Protein AF-A0A815IDU5-F1 (afdb_monomer_lite)

Organism: NCBI:txid392030

Foldseek 3Di:
DDPPPPPPPPDDVDDPCPPDPCPLVDDDPDDDDDDPDPVVVVVVVVQCCVAPVPPHPVPDHDDDDDDDDQPDDDALVVSVCQCPVDPCSVVVCVVVVRDSDDPDKDKDKDKLEFAFQVDDFDFQQEEEEEEEQDDDDSDDDPDPDVQFHVVLVVVLVVVVVVCVVVCVSVVQVVDPSHHMYMYIYTYCCVVVHVRVVVVLVCQCVLQPPPDPPDDPDDGDGGGHHLRNHNYYHYRGRPPDQDPVDDDDDDDPDVVVVVVD

Secondary structure (DSSP, 8-state):
---------S--SS-S-TT---GGGS--SS-------HHHHHHHHHHHHHHHSSS-GGG--------------S-HHHHHHHHHSSHHHHHHHHHTT---S-S---EEEEESS--BTTSPPPTT-EEEEEEE-----SS--TT--IIIIIHHHHHHHHHHHHHHHTTHHHHHHT-TTPPEEEEEEES-TTTTTHHHHHHHHHHHTT-PSPP----TT--PBPPP-GGGEEEEEE---TT--STT---------HHHHTT-

Structure (mmCIF, N/CA/C/O backbone):
data_AF-A0A815IDU5-F1
#
_entry.id   AF-A0A815IDU5-F1
#
loop_
_atom_site.group_PDB
_atom_site.id
_atom_site.type_symbol
_atom_site.label_atom_id
_atom_site.label_alt_id
_atom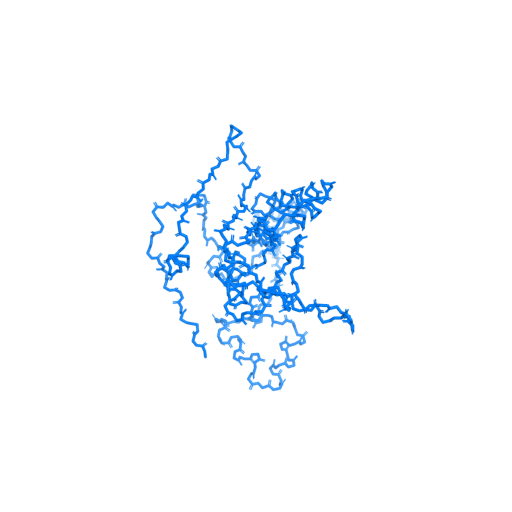_site.label_comp_id
_atom_site.label_asym_id
_atom_site.label_entity_id
_atom_site.label_seq_id
_atom_site.pdbx_PDB_ins_code
_atom_site.Cartn_x
_atom_site.Cartn_y
_atom_site.Cartn_z
_atom_site.occupancy
_atom_site.B_iso_or_equiv
_atom_site.auth_seq_id
_atom_site.auth_comp_id
_atom_site.auth_asym_id
_atom_site.auth_atom_id
_atom_site.pdbx_PDB_model_num
ATOM 1 N N . GLU A 1 1 ? 18.256 -11.543 12.572 1.00 33.28 1 GLU A N 1
ATOM 2 C CA . GLU A 1 1 ? 16.785 -11.624 12.583 1.00 33.28 1 GLU A CA 1
ATOM 3 C C . GLU A 1 1 ? 16.338 -12.049 11.210 1.00 33.28 1 GLU A C 1
ATOM 5 O O . GLU A 1 1 ? 16.371 -11.275 10.253 1.00 33.28 1 GLU A O 1
ATOM 10 N N . ASP A 1 2 ? 16.117 -13.349 11.116 1.00 26.09 2 ASP A N 1
ATOM 11 C CA . ASP A 1 2 ? 15.864 -14.060 9.884 1.00 26.09 2 ASP A CA 1
ATOM 12 C C . ASP A 1 2 ? 14.515 -13.629 9.322 1.00 26.09 2 ASP A C 1
ATOM 14 O O . ASP A 1 2 ? 13.458 -13.921 9.877 1.00 26.09 2 ASP A O 1
ATOM 18 N N . PHE A 1 3 ? 14.553 -12.938 8.182 1.00 30.12 3 PHE A N 1
ATOM 19 C CA . PHE A 1 3 ? 13.439 -12.989 7.251 1.00 30.12 3 PHE A CA 1
ATOM 20 C C . PHE A 1 3 ? 13.362 -14.441 6.788 1.00 30.12 3 PHE A C 1
ATOM 22 O O . PHE A 1 3 ? 14.027 -14.831 5.826 1.00 30.12 3 PHE A O 1
ATOM 29 N N . ILE A 1 4 ? 12.580 -15.241 7.514 1.00 33.03 4 ILE A N 1
ATOM 30 C CA . ILE A 1 4 ? 12.000 -16.465 6.984 1.00 33.03 4 ILE A CA 1
ATOM 31 C C . ILE A 1 4 ? 11.350 -16.019 5.683 1.00 33.03 4 ILE A C 1
ATOM 33 O O . ILE A 1 4 ? 10.407 -15.223 5.687 1.00 33.03 4 ILE A O 1
ATOM 37 N N . GLY A 1 5 ? 11.955 -16.428 4.566 1.00 30.55 5 GLY A N 1
ATOM 38 C CA . GLY A 1 5 ? 11.359 -16.255 3.260 1.00 30.55 5 GLY A CA 1
ATOM 39 C C . GLY A 1 5 ? 9.946 -16.776 3.389 1.00 30.55 5 GLY A C 1
ATOM 40 O O . GLY A 1 5 ? 9.769 -17.949 3.712 1.00 30.55 5 GLY A O 1
ATOM 41 N N . ALA A 1 6 ? 8.964 -15.886 3.229 1.00 32.62 6 ALA A N 1
ATOM 42 C CA . ALA A 1 6 ? 7.595 -16.308 3.041 1.00 32.62 6 ALA A CA 1
ATOM 43 C C . ALA A 1 6 ? 7.668 -17.344 1.928 1.00 32.62 6 ALA A C 1
ATOM 45 O O . ALA A 1 6 ? 8.031 -17.025 0.790 1.00 32.62 6 ALA A O 1
ATOM 46 N N . SER A 1 7 ? 7.462 -18.600 2.314 1.00 30.94 7 SER A N 1
ATOM 47 C CA . SER A 1 7 ? 7.267 -19.681 1.383 1.00 30.94 7 SER A CA 1
ATOM 48 C C . SER A 1 7 ? 6.254 -19.158 0.380 1.00 30.94 7 SER A C 1
ATOM 50 O O . SER A 1 7 ? 5.231 -18.580 0.752 1.00 30.94 7 SER A O 1
ATOM 52 N N . ILE A 1 8 ? 6.602 -19.255 -0.900 1.00 40.06 8 ILE A N 1
ATOM 53 C CA . ILE A 1 8 ? 5.662 -19.031 -1.988 1.00 40.06 8 ILE A CA 1
ATOM 54 C C . ILE A 1 8 ? 4.539 -20.023 -1.703 1.00 40.06 8 ILE A C 1
ATOM 56 O O . ILE A 1 8 ? 4.703 -21.220 -1.937 1.00 40.06 8 ILE A O 1
ATOM 60 N N . SER A 1 9 ? 3.463 -19.560 -1.064 1.00 39.16 9 SER A N 1
ATOM 61 C CA . SER A 1 9 ? 2.345 -20.421 -0.738 1.00 39.16 9 SER A CA 1
ATOM 62 C C . SER A 1 9 ? 1.755 -20.852 -2.069 1.00 39.16 9 SER A C 1
ATOM 64 O O . SER A 1 9 ? 1.203 -20.038 -2.812 1.00 39.16 9 SER A O 1
ATOM 66 N N . SER A 1 10 ? 1.976 -22.125 -2.370 1.00 41.59 10 SER A N 1
ATOM 67 C CA . SER A 1 10 ? 1.157 -22.997 -3.200 1.00 41.59 10 SER A CA 1
ATOM 68 C C . SER A 1 10 ? -0.167 -22.365 -3.648 1.00 41.59 10 SER A C 1
ATOM 70 O O . SER A 1 10 ? -1.038 -22.118 -2.819 1.00 41.59 10 SER A O 1
ATOM 72 N N . ASN A 1 11 ? -0.283 -22.135 -4.960 1.00 50.81 11 ASN A N 1
ATOM 73 C CA . ASN A 1 11 ? -1.505 -21.939 -5.745 1.00 50.81 11 ASN A CA 1
ATOM 74 C C . ASN A 1 11 ? -2.669 -21.209 -5.052 1.00 50.81 11 ASN A C 1
ATOM 76 O O . ASN A 1 11 ? -3.504 -21.820 -4.386 1.00 50.81 11 ASN A O 1
ATOM 80 N N . CYS A 1 12 ? -2.842 -19.920 -5.361 1.00 57.84 12 CYS A N 1
ATOM 81 C CA . CYS A 1 12 ? -4.183 -19.342 -5.312 1.00 57.84 12 CYS A CA 1
ATOM 82 C C . CYS A 1 12 ? -5.077 -20.119 -6.289 1.00 57.84 12 CYS A C 1
ATOM 84 O O . CYS A 1 12 ? -4.758 -20.199 -7.475 1.00 57.84 12 CYS A O 1
ATOM 86 N N . SER A 1 13 ? -6.208 -20.643 -5.813 1.00 65.62 13 SER A N 1
ATOM 87 C CA . SER A 1 13 ? -7.204 -21.317 -6.661 1.00 65.62 13 SER A CA 1
ATOM 88 C C . SER A 1 13 ? -7.743 -20.413 -7.776 1.00 65.62 13 SER A C 1
ATOM 90 O O . SER A 1 13 ? -8.218 -20.903 -8.795 1.00 65.62 13 SER A O 1
ATOM 92 N N . ILE A 1 14 ? -7.642 -19.089 -7.600 1.00 74.62 14 ILE A N 1
ATOM 93 C CA . ILE A 1 14 ? -8.096 -18.078 -8.554 1.00 74.62 14 ILE A CA 1
ATOM 94 C C . ILE A 1 14 ? -6.984 -17.053 -8.793 1.00 74.62 14 ILE A C 1
ATOM 96 O O . ILE A 1 14 ? -6.506 -16.388 -7.867 1.00 74.62 14 ILE A O 1
ATOM 100 N N . ARG A 1 15 ? -6.615 -16.861 -10.064 1.00 77.00 15 ARG A N 1
ATOM 101 C CA . ARG A 1 15 ? -5.718 -15.779 -10.484 1.00 77.00 15 ARG A CA 1
ATOM 102 C C . ARG A 1 15 ? -6.483 -14.454 -10.493 1.00 77.00 15 ARG A C 1
ATOM 104 O O . ARG A 1 15 ? -7.211 -14.165 -11.434 1.00 77.00 15 ARG A O 1
ATOM 111 N N . LYS A 1 16 ? -6.286 -13.625 -9.461 1.00 79.00 16 LYS A N 1
ATOM 112 C CA . LYS A 1 16 ? -6.969 -12.319 -9.328 1.00 79.00 16 LYS A CA 1
ATOM 113 C C . LYS A 1 16 ? -6.581 -11.295 -10.407 1.00 79.00 16 LYS A C 1
ATOM 115 O O . LYS A 1 16 ? -7.388 -10.440 -10.743 1.00 79.00 16 LYS A O 1
ATOM 120 N N . ASN A 1 17 ? -5.364 -11.374 -10.954 1.00 81.94 17 ASN A N 1
ATOM 121 C CA . ASN A 1 17 ? -4.912 -10.538 -12.073 1.00 81.94 17 ASN A CA 1
ATOM 122 C C . ASN A 1 17 ? -4.755 -11.391 -13.340 1.00 81.94 17 ASN A C 1
ATOM 124 O O . ASN A 1 17 ? -3.664 -11.881 -13.636 1.00 81.94 17 ASN A O 1
ATOM 128 N N . THR A 1 18 ? -5.855 -11.604 -14.062 1.00 84.19 18 THR A N 1
ATOM 129 C CA . THR A 1 18 ? -5.910 -12.482 -15.243 1.00 84.19 18 THR A CA 1
ATOM 130 C C . THR A 1 18 ? -5.062 -11.978 -16.412 1.00 84.19 18 THR A C 1
ATOM 132 O O . THR A 1 18 ? -4.471 -12.791 -17.117 1.00 84.19 18 THR A O 1
ATOM 135 N N . TYR A 1 19 ? -4.934 -10.659 -16.570 1.00 85.69 19 TYR A N 1
ATOM 136 C CA . TYR A 1 19 ? -4.158 -10.013 -17.639 1.00 85.69 19 TYR A CA 1
ATOM 137 C C . TYR A 1 19 ? -2.712 -9.672 -17.237 1.00 85.69 19 TYR A C 1
ATOM 139 O O . TYR A 1 19 ? -1.995 -9.002 -17.980 1.00 85.69 19 TYR A O 1
ATOM 147 N N . GLY A 1 20 ? -2.266 -10.099 -16.052 1.00 82.81 20 GLY A N 1
ATOM 148 C CA . GLY A 1 20 ? -0.906 -9.853 -15.580 1.00 82.81 20 GLY A CA 1
ATOM 149 C C . GLY A 1 20 ? 0.144 -10.579 -16.426 1.00 82.81 20 GLY A C 1
ATOM 150 O O . GLY A 1 20 ? 0.007 -11.769 -16.704 1.00 82.81 20 GLY A O 1
ATOM 151 N N . ILE A 1 21 ? 1.217 -9.873 -16.795 1.00 85.19 21 ILE A N 1
ATOM 152 C CA . ILE A 1 21 ? 2.348 -10.423 -17.569 1.00 85.19 21 ILE A CA 1
ATOM 153 C C . ILE A 1 21 ? 3.634 -10.590 -16.742 1.00 85.19 21 ILE A C 1
ATOM 155 O O . ILE A 1 21 ? 4.681 -10.891 -17.299 1.00 85.19 21 ILE A O 1
ATOM 159 N N . ASP A 1 22 ? 3.583 -10.319 -15.433 1.00 82.56 22 ASP A N 1
ATOM 160 C CA . ASP A 1 22 ? 4.680 -10.483 -14.459 1.00 82.56 22 ASP A CA 1
ATOM 161 C C . ASP A 1 22 ? 6.032 -9.833 -14.830 1.00 82.56 22 ASP A C 1
ATOM 163 O O . ASP A 1 22 ? 7.060 -10.068 -14.195 1.00 82.56 22 ASP A O 1
ATOM 167 N N . PHE A 1 23 ? 6.019 -8.903 -15.789 1.00 85.56 23 PHE A N 1
ATOM 168 C CA . PHE A 1 23 ? 7.203 -8.212 -16.304 1.00 85.56 23 PHE A CA 1
ATOM 169 C C . PHE A 1 23 ? 8.028 -7.523 -15.206 1.00 85.56 23 PHE A C 1
ATOM 171 O O . PHE A 1 23 ? 9.253 -7.522 -15.251 1.00 85.56 23 PHE A O 1
ATOM 178 N N . ARG A 1 24 ? 7.373 -7.001 -14.159 1.00 80.06 24 ARG A N 1
ATOM 179 C CA . ARG A 1 24 ? 8.040 -6.368 -13.006 1.00 80.06 24 ARG A CA 1
ATOM 180 C C . ARG A 1 24 ? 8.980 -7.319 -12.254 1.00 80.06 24 ARG A C 1
ATOM 182 O O . ARG A 1 24 ? 9.972 -6.861 -11.698 1.00 80.06 24 ARG A O 1
ATOM 189 N N . GLY A 1 25 ? 8.644 -8.606 -12.179 1.00 80.88 25 GLY A N 1
ATOM 190 C CA . GLY A 1 25 ? 9.460 -9.602 -11.479 1.00 80.88 25 GLY A CA 1
ATOM 191 C C . GLY A 1 25 ? 10.683 -10.049 -12.278 1.00 80.88 25 GLY A C 1
ATOM 192 O O . GLY A 1 25 ? 11.526 -10.772 -11.754 1.00 80.88 25 GLY A O 1
ATOM 193 N N . THR A 1 26 ? 10.785 -9.628 -13.540 1.00 86.62 26 THR A N 1
ATOM 194 C CA . THR A 1 26 ? 11.838 -10.069 -14.449 1.00 86.62 26 THR A CA 1
ATOM 195 C C . THR A 1 26 ? 13.093 -9.226 -14.256 1.00 86.62 26 THR A C 1
ATOM 197 O O . THR A 1 26 ? 13.043 -7.996 -14.248 1.00 86.62 26 THR A O 1
ATOM 200 N N . PHE A 1 27 ? 14.239 -9.890 -14.115 1.00 85.62 27 PHE A N 1
ATOM 201 C CA . PHE A 1 27 ? 15.531 -9.216 -14.116 1.00 85.62 27 PHE A CA 1
ATOM 202 C C . PHE A 1 27 ? 15.905 -8.806 -15.543 1.00 85.62 27 PHE A C 1
ATOM 204 O O . PHE A 1 27 ? 15.876 -9.630 -16.455 1.00 85.62 27 PHE A O 1
ATOM 211 N N . ILE A 1 28 ? 16.273 -7.539 -15.723 1.00 87.81 28 ILE A N 1
ATOM 212 C CA . ILE A 1 28 ? 16.671 -6.977 -17.014 1.00 87.81 28 ILE A CA 1
ATOM 213 C C . ILE A 1 28 ? 18.039 -6.324 -16.826 1.00 87.81 28 ILE A C 1
ATOM 215 O O . ILE A 1 28 ? 18.203 -5.435 -15.991 1.00 87.81 28 ILE A O 1
ATOM 219 N N . ASP A 1 29 ? 19.023 -6.779 -17.598 1.00 89.12 29 ASP A N 1
ATOM 220 C CA . ASP A 1 29 ? 20.428 -6.358 -17.519 1.00 89.12 29 ASP A CA 1
ATOM 221 C C . ASP A 1 29 ? 20.723 -5.048 -18.273 1.00 89.12 29 ASP A C 1
ATOM 223 O O . ASP A 1 29 ? 21.861 -4.579 -18.313 1.00 89.12 29 ASP A O 1
ATOM 227 N N . LYS A 1 30 ? 19.690 -4.438 -18.860 1.00 89.44 30 LYS A N 1
ATOM 228 C CA . LYS A 1 30 ? 19.747 -3.204 -19.647 1.00 89.44 30 LYS A CA 1
ATOM 229 C C . LYS A 1 30 ? 18.700 -2.210 -19.149 1.00 89.44 30 LYS A C 1
ATOM 231 O O . LYS A 1 30 ? 17.613 -2.618 -18.736 1.00 89.44 30 LYS A O 1
ATOM 236 N N . PRO A 1 31 ? 18.984 -0.898 -19.199 1.00 89.44 31 PRO A N 1
ATOM 237 C CA . PRO A 1 31 ? 18.029 0.091 -18.739 1.00 89.44 31 PRO A CA 1
ATOM 238 C C . PRO A 1 31 ? 16.874 0.229 -19.740 1.00 89.44 31 PRO A C 1
ATOM 240 O O . PRO A 1 31 ? 17.087 0.278 -20.952 1.00 89.44 31 PRO A O 1
ATOM 243 N N . ILE A 1 32 ? 15.650 0.322 -19.222 1.00 89.12 32 ILE A N 1
ATOM 244 C CA . ILE A 1 32 ? 14.438 0.548 -20.014 1.00 89.12 32 ILE A CA 1
ATOM 245 C C . ILE A 1 32 ? 13.852 1.899 -19.623 1.00 89.12 32 ILE A C 1
ATOM 247 O O . ILE A 1 32 ? 13.665 2.182 -18.440 1.00 89.12 32 ILE A O 1
ATOM 251 N N . PHE A 1 33 ? 13.545 2.719 -20.624 1.00 88.12 33 PHE A N 1
ATOM 252 C CA . PHE A 1 33 ? 12.959 4.041 -20.443 1.00 88.12 33 PHE A CA 1
ATOM 253 C C . PHE A 1 33 ? 11.581 4.095 -21.092 1.00 88.12 33 PHE A C 1
ATOM 255 O O . PHE A 1 33 ? 11.382 3.580 -22.192 1.00 88.12 33 PHE A O 1
ATOM 262 N N . LEU A 1 34 ? 10.643 4.750 -20.412 1.00 87.44 34 LEU A N 1
ATOM 263 C CA . LEU A 1 34 ? 9.337 5.082 -20.963 1.00 87.44 34 LEU A CA 1
ATOM 264 C C . LEU A 1 34 ? 9.385 6.502 -21.524 1.00 87.44 34 LEU A C 1
ATOM 266 O O . LEU A 1 34 ? 9.623 7.455 -20.784 1.00 87.44 34 LEU A O 1
ATOM 270 N N . LEU A 1 35 ? 9.129 6.641 -22.822 1.00 87.81 35 LEU A N 1
ATOM 271 C CA . LEU A 1 35 ? 8.936 7.940 -23.458 1.00 87.81 35 LEU A CA 1
ATOM 272 C C . LEU A 1 35 ? 7.451 8.302 -23.381 1.00 87.81 35 LEU A C 1
ATOM 274 O O . LEU A 1 35 ? 6.617 7.624 -23.972 1.00 87.81 35 LEU A O 1
ATOM 278 N N . THR A 1 36 ? 7.121 9.351 -22.631 1.00 86.69 36 THR A N 1
ATOM 279 C CA . THR A 1 36 ? 5.730 9.795 -22.425 1.00 86.69 36 THR A CA 1
ATOM 280 C C . THR A 1 36 ? 5.308 10.912 -23.376 1.00 86.69 36 THR A C 1
ATOM 282 O O . THR A 1 36 ? 4.120 11.105 -23.612 1.00 86.69 36 THR A O 1
ATOM 285 N N . ASN A 1 37 ? 6.267 11.655 -23.932 1.00 90.62 37 ASN A N 1
ATOM 286 C CA . ASN A 1 37 ? 5.997 12.746 -24.859 1.00 90.62 37 ASN A CA 1
ATOM 287 C C . ASN A 1 37 ? 5.872 12.208 -26.292 1.00 90.62 37 ASN A C 1
ATOM 289 O O . ASN A 1 37 ? 6.864 11.792 -26.893 1.00 90.62 37 ASN A O 1
ATOM 293 N N . GLN A 1 38 ? 4.658 12.260 -26.841 1.00 92.06 38 GLN A N 1
ATOM 294 C CA . GLN A 1 38 ? 4.360 11.737 -28.172 1.00 92.06 38 GLN A CA 1
ATOM 295 C C . GLN A 1 38 ? 5.146 12.452 -29.281 1.00 92.06 38 GLN A C 1
ATOM 297 O O . GLN A 1 38 ? 5.687 11.794 -30.165 1.00 92.06 38 GLN A O 1
ATOM 302 N N . THR A 1 39 ? 5.304 13.774 -29.190 1.00 95.19 39 THR A N 1
ATOM 303 C CA . THR A 1 39 ? 6.091 14.560 -30.151 1.00 95.19 39 THR A CA 1
ATOM 304 C C . THR A 1 39 ? 7.541 14.083 -30.203 1.00 95.19 39 THR A C 1
ATOM 306 O O . THR A 1 39 ? 8.089 13.875 -31.284 1.00 95.19 39 THR A O 1
ATOM 309 N N . MET A 1 40 ? 8.146 13.829 -29.037 1.00 90.81 40 MET A N 1
ATOM 310 C CA . MET A 1 40 ? 9.509 13.295 -28.943 1.00 90.81 40 MET A CA 1
ATOM 311 C C . MET A 1 40 ? 9.608 11.893 -29.564 1.00 90.81 40 MET A C 1
ATOM 313 O O . MET A 1 40 ? 10.564 11.594 -30.278 1.00 90.81 40 MET A O 1
ATOM 317 N N . VAL A 1 41 ? 8.615 11.031 -29.324 1.00 92.69 41 VAL A N 1
ATOM 318 C CA . VAL A 1 41 ? 8.553 9.686 -29.922 1.00 92.69 41 VAL A CA 1
ATOM 319 C C . VAL A 1 41 ? 8.485 9.763 -31.448 1.00 92.69 41 VAL A C 1
ATOM 321 O O . VAL A 1 41 ? 9.189 9.017 -32.135 1.00 92.69 41 VAL A O 1
ATOM 324 N N . ASP A 1 42 ? 7.666 10.660 -31.991 1.00 94.81 42 ASP A N 1
ATOM 325 C CA . ASP A 1 42 ? 7.505 10.815 -33.436 1.00 94.81 42 ASP A CA 1
ATOM 326 C C . ASP A 1 42 ? 8.762 11.391 -34.098 1.00 94.81 42 ASP A C 1
ATOM 328 O O . ASP A 1 42 ? 9.156 10.933 -35.176 1.00 94.81 42 ASP A O 1
ATOM 332 N N . GLU A 1 43 ? 9.454 12.310 -33.425 1.00 91.06 43 GLU A N 1
ATOM 333 C CA . GLU A 1 43 ? 10.748 12.824 -33.868 1.00 91.06 43 GLU A CA 1
ATOM 334 C C . GLU A 1 43 ? 11.822 11.727 -33.880 1.00 91.06 43 GLU A C 1
ATOM 336 O O . GLU A 1 43 ? 12.471 11.517 -34.910 1.00 91.06 43 GLU A O 1
ATOM 341 N N . PHE A 1 44 ? 11.948 10.944 -32.801 1.00 89.00 44 PHE A N 1
ATOM 342 C CA . PHE A 1 44 ? 12.850 9.787 -32.764 1.00 89.00 44 PHE A CA 1
ATOM 343 C C . PHE A 1 44 ? 12.533 8.782 -33.869 1.00 89.00 44 PHE A C 1
ATOM 345 O O . PHE A 1 44 ? 13.446 8.264 -34.517 1.00 89.00 44 PHE A O 1
ATOM 352 N N . ARG A 1 45 ? 11.249 8.517 -34.130 1.00 89.62 45 ARG A N 1
ATOM 353 C CA . ARG A 1 45 ? 10.821 7.607 -35.198 1.00 89.62 45 ARG A CA 1
ATOM 354 C C . ARG A 1 45 ? 11.198 8.149 -36.577 1.00 89.62 45 ARG A C 1
ATOM 356 O O . ARG A 1 45 ? 11.677 7.384 -37.415 1.00 89.62 45 ARG A O 1
ATOM 363 N N . LYS A 1 46 ? 11.010 9.450 -36.820 1.00 89.62 46 LYS A N 1
ATOM 364 C CA . LYS A 1 46 ? 11.399 10.115 -38.073 1.00 89.62 46 LYS A CA 1
ATOM 365 C C . LYS A 1 46 ? 12.910 10.032 -38.285 1.00 89.62 46 LYS A C 1
ATOM 367 O O . LYS A 1 46 ? 13.351 9.588 -39.342 1.00 89.62 46 LYS A O 1
ATOM 372 N N . LEU A 1 47 ? 13.688 10.392 -37.269 1.00 86.31 47 LEU A N 1
ATOM 373 C CA . LEU A 1 47 ? 15.148 10.334 -37.277 1.00 86.31 47 LEU A CA 1
ATOM 374 C C . LEU A 1 47 ? 15.665 8.905 -37.495 1.00 86.31 47 LEU A C 1
ATOM 376 O O . LEU A 1 47 ? 16.475 8.667 -38.389 1.00 86.31 47 LEU A O 1
ATOM 380 N N . SER A 1 48 ? 15.135 7.930 -36.758 1.00 86.56 48 SER A N 1
ATOM 381 C CA . SER A 1 48 ? 15.479 6.515 -36.923 1.00 86.56 48 SER A CA 1
ATOM 382 C C . SER A 1 48 ? 15.213 6.024 -38.352 1.00 86.56 48 SER A C 1
ATOM 384 O O . SER A 1 48 ? 16.074 5.393 -38.963 1.00 86.56 48 SER A O 1
ATOM 386 N N . ARG A 1 49 ? 14.066 6.383 -38.945 1.00 84.81 49 ARG A N 1
ATOM 387 C CA . ARG A 1 49 ? 13.746 6.015 -40.335 1.00 84.81 49 ARG A CA 1
ATOM 388 C C . ARG A 1 49 ? 14.696 6.647 -41.355 1.00 84.81 49 ARG A C 1
ATOM 390 O O . ARG A 1 49 ? 15.046 5.987 -42.331 1.00 84.81 49 ARG A O 1
ATOM 397 N N . LEU A 1 50 ? 15.098 7.901 -41.145 1.00 83.44 50 LEU A N 1
ATOM 398 C CA . LEU A 1 50 ? 15.981 8.627 -42.062 1.00 83.44 50 LEU A CA 1
ATOM 399 C C . LEU A 1 50 ? 17.402 8.057 -42.084 1.00 83.44 50 LEU A C 1
ATOM 401 O O . LEU A 1 50 ? 17.976 7.921 -43.161 1.00 83.44 50 LEU A O 1
ATOM 405 N N . TYR A 1 51 ? 17.953 7.721 -40.916 1.00 80.00 51 TYR A N 1
ATOM 406 C CA . TYR A 1 51 ? 19.368 7.361 -40.788 1.00 80.00 51 TYR A CA 1
ATOM 407 C C . TYR A 1 51 ? 19.627 5.852 -40.665 1.00 80.00 51 TYR A C 1
ATOM 409 O O . TYR A 1 51 ? 20.693 5.402 -41.074 1.00 80.00 51 TYR A O 1
ATOM 417 N N . ASN A 1 52 ? 18.668 5.058 -40.165 1.00 78.31 52 ASN A N 1
ATOM 418 C CA . ASN A 1 52 ? 18.896 3.637 -39.863 1.00 78.31 52 ASN A CA 1
ATOM 419 C C . ASN A 1 52 ? 18.149 2.656 -40.800 1.00 78.31 52 ASN A C 1
ATOM 421 O O . ASN A 1 52 ? 18.489 1.477 -40.804 1.00 78.31 52 ASN A O 1
ATOM 425 N N . HIS A 1 53 ? 17.150 3.092 -41.590 1.00 71.00 53 HIS A N 1
ATOM 426 C CA . HIS A 1 53 ? 16.316 2.190 -42.421 1.00 71.00 53 HIS A CA 1
ATOM 427 C C . HIS A 1 53 ? 16.655 2.162 -43.920 1.00 71.00 53 HIS A C 1
ATOM 429 O O . HIS A 1 53 ? 16.410 1.152 -44.578 1.00 71.00 53 HIS A O 1
ATOM 435 N N . LYS A 1 54 ? 17.188 3.250 -44.486 1.00 58.09 54 LYS A N 1
ATOM 436 C CA . LYS A 1 54 ? 17.721 3.262 -45.859 1.00 58.09 54 LYS A CA 1
ATOM 437 C C . LYS A 1 54 ? 19.231 3.111 -45.758 1.00 58.09 54 LYS A C 1
ATOM 439 O O . LYS A 1 54 ? 19.806 3.834 -44.952 1.00 58.09 54 LYS A O 1
ATOM 444 N N . GLN A 1 55 ? 19.812 2.165 -46.517 1.00 55.38 55 GLN A N 1
ATOM 445 C CA . GLN A 1 55 ? 21.254 1.854 -46.590 1.00 55.38 55 GLN A CA 1
ATOM 446 C C . GLN A 1 55 ? 22.084 3.028 -46.085 1.00 55.38 55 GLN A C 1
ATOM 448 O O . GLN A 1 55 ? 22.125 4.065 -46.748 1.00 55.38 55 GLN A O 1
ATOM 453 N N . ALA A 1 56 ? 22.605 2.857 -44.864 1.00 53.97 56 ALA A N 1
ATOM 454 C CA . ALA A 1 56 ? 23.209 3.885 -44.032 1.00 53.97 56 ALA A CA 1
ATOM 455 C C . ALA A 1 56 ? 23.856 4.957 -44.898 1.00 53.97 56 ALA A C 1
ATOM 457 O O . ALA A 1 56 ? 24.827 4.665 -45.597 1.00 53.97 56 ALA A O 1
ATOM 458 N N . PHE A 1 57 ? 23.290 6.167 -44.887 1.00 54.22 57 PHE A N 1
ATOM 459 C CA . PHE A 1 57 ? 23.839 7.323 -45.586 1.00 54.22 57 PHE A CA 1
ATOM 460 C C . PHE A 1 57 ? 25.308 7.474 -45.153 1.00 54.22 57 PHE A C 1
ATOM 462 O O . PHE A 1 57 ? 25.604 8.058 -44.113 1.00 54.22 57 PHE A O 1
ATOM 469 N N . LYS A 1 58 ? 26.232 6.868 -45.908 1.00 60.06 58 LYS A N 1
ATOM 470 C CA . LYS A 1 58 ? 27.685 6.918 -45.712 1.00 60.06 58 LYS A CA 1
ATOM 471 C C . LYS A 1 58 ? 28.134 6.745 -44.245 1.00 60.06 58 LYS A C 1
ATOM 473 O O . LYS A 1 58 ? 28.851 7.591 -43.719 1.00 60.06 58 LYS A O 1
ATOM 478 N N . GLY A 1 59 ? 27.686 5.684 -43.566 1.00 66.44 59 GLY A N 1
ATOM 479 C CA . GLY A 1 59 ? 28.161 5.347 -42.212 1.00 66.44 59 GLY A CA 1
ATOM 480 C C . GLY A 1 59 ? 27.676 6.266 -41.080 1.00 66.44 59 GLY A C 1
ATOM 481 O O . GLY A 1 59 ? 28.245 6.238 -39.990 1.00 66.44 59 GLY A O 1
ATOM 482 N N . ARG A 1 60 ? 26.638 7.081 -41.308 1.00 70.62 60 ARG A N 1
ATOM 483 C CA . ARG A 1 60 ? 26.000 7.889 -40.258 1.00 70.62 60 ARG A CA 1
ATOM 484 C C . ARG A 1 60 ? 24.816 7.140 -39.657 1.00 70.62 60 ARG A C 1
ATOM 486 O O . ARG A 1 60 ? 23.870 6.825 -40.370 1.00 70.62 60 ARG A O 1
ATOM 493 N N . TYR A 1 61 ? 24.861 6.934 -38.346 1.00 78.69 61 TYR A N 1
ATOM 494 C CA . TYR A 1 61 ? 23.797 6.303 -37.571 1.00 78.69 61 TYR A CA 1
ATOM 495 C C . TYR A 1 61 ? 23.360 7.220 -36.441 1.00 78.69 61 TYR A C 1
ATOM 497 O O . TYR A 1 61 ? 24.161 7.990 -35.904 1.00 78.69 61 TYR A O 1
ATOM 505 N N . ILE A 1 62 ? 22.095 7.097 -36.055 1.00 81.62 62 ILE A N 1
ATOM 506 C CA . ILE A 1 62 ? 21.602 7.721 -34.832 1.00 81.62 62 ILE A CA 1
ATOM 507 C C . ILE A 1 62 ? 21.657 6.698 -33.710 1.00 81.62 62 ILE A C 1
ATOM 509 O O . ILE A 1 62 ? 21.044 5.633 -33.797 1.00 81.62 62 ILE A O 1
ATOM 513 N N . ASN A 1 63 ? 22.368 7.072 -32.649 1.00 83.88 63 ASN A N 1
ATOM 514 C CA . ASN A 1 63 ? 22.504 6.306 -31.423 1.00 83.88 63 ASN A CA 1
ATOM 515 C C . ASN A 1 63 ? 21.892 7.094 -30.265 1.00 83.88 63 ASN A C 1
ATOM 517 O O . ASN A 1 63 ? 22.073 8.307 -30.166 1.00 83.88 63 ASN A O 1
ATOM 521 N N . ALA A 1 64 ? 21.207 6.391 -29.369 1.00 84.44 64 ALA A N 1
ATOM 522 C CA . ALA A 1 64 ? 20.746 6.947 -28.106 1.00 84.44 64 ALA A CA 1
ATOM 523 C C . ALA A 1 64 ? 21.642 6.420 -26.983 1.00 84.44 64 ALA A C 1
ATOM 525 O O . ALA A 1 64 ? 21.729 5.211 -26.766 1.00 84.44 64 ALA A O 1
ATOM 526 N N . HIS A 1 65 ? 22.309 7.322 -26.265 1.00 87.75 65 HIS A N 1
ATOM 527 C CA . HIS A 1 65 ? 23.043 6.966 -25.058 1.00 87.75 65 HIS A CA 1
ATOM 528 C C . HIS A 1 65 ? 22.136 7.171 -23.848 1.00 87.75 65 HIS A C 1
ATOM 530 O O . HIS A 1 65 ? 21.755 8.295 -23.525 1.00 87.75 65 HIS A O 1
ATOM 536 N N . MET A 1 66 ? 21.780 6.071 -23.190 1.00 87.94 66 MET A N 1
ATOM 537 C CA . MET A 1 66 ? 20.901 6.088 -22.029 1.00 87.94 66 MET A CA 1
ATOM 538 C C . MET A 1 66 ? 21.685 5.686 -20.783 1.00 87.94 66 MET A C 1
ATOM 540 O O . MET A 1 66 ? 22.311 4.627 -20.756 1.00 87.94 66 MET A O 1
ATOM 544 N N . LYS A 1 67 ? 21.633 6.512 -19.736 1.00 88.69 67 LYS A N 1
ATOM 545 C CA . LYS A 1 67 ? 22.348 6.267 -18.481 1.00 88.69 67 LYS A CA 1
ATOM 546 C C . LYS A 1 67 ? 21.355 6.140 -17.331 1.00 88.69 67 LYS A C 1
ATOM 548 O O . LYS A 1 67 ? 20.691 7.104 -16.975 1.00 88.69 67 LYS A O 1
ATOM 553 N N . SER A 1 68 ? 21.287 4.954 -16.737 1.00 85.69 68 SER A N 1
ATOM 554 C CA . SER A 1 68 ? 20.602 4.708 -15.466 1.00 85.69 68 SER A CA 1
ATOM 555 C C . SER A 1 68 ? 21.461 3.751 -14.655 1.00 85.69 68 SER A C 1
ATOM 557 O O . SER A 1 68 ? 21.681 2.614 -15.066 1.00 85.69 68 SER A O 1
ATOM 559 N N . TYR A 1 69 ? 22.019 4.238 -13.548 1.00 82.88 69 TYR A N 1
ATOM 560 C CA . TYR A 1 69 ? 22.905 3.453 -12.696 1.00 82.88 69 TYR A CA 1
ATOM 561 C C . TYR A 1 69 ? 22.199 3.128 -11.381 1.00 82.88 69 TYR A C 1
ATOM 563 O O . TYR A 1 69 ? 21.897 4.023 -10.591 1.00 82.88 69 TYR A O 1
ATOM 571 N N . ALA A 1 70 ? 21.939 1.842 -11.146 1.00 78.44 70 ALA A N 1
ATOM 572 C CA . ALA A 1 70 ? 21.375 1.358 -9.894 1.00 78.44 70 ALA A CA 1
ATOM 573 C C . ALA A 1 70 ? 22.504 0.983 -8.924 1.00 78.44 70 ALA A C 1
ATOM 575 O O . ALA A 1 70 ? 23.213 0.001 -9.123 1.00 78.44 70 ALA A O 1
ATOM 576 N N . TYR A 1 71 ? 22.663 1.756 -7.847 1.00 77.69 71 TYR A N 1
ATOM 577 C CA . TYR A 1 71 ? 23.688 1.489 -6.830 1.00 77.69 71 TYR A CA 1
ATOM 578 C C . TYR A 1 71 ? 23.393 0.237 -5.979 1.00 77.69 71 TYR A C 1
ATOM 580 O O . TYR A 1 71 ? 24.308 -0.396 -5.448 1.00 77.69 71 TYR A O 1
ATOM 588 N N . GLY A 1 72 ? 22.115 -0.131 -5.834 1.00 77.81 72 GLY A N 1
ATOM 589 C CA . GLY A 1 72 ? 21.703 -1.365 -5.165 1.00 77.81 72 GLY A CA 1
ATOM 590 C C . GLY A 1 72 ? 21.923 -2.581 -6.067 1.00 77.81 72 GLY A C 1
ATOM 591 O O . GLY A 1 72 ? 21.483 -2.583 -7.211 1.00 77.81 72 GLY A O 1
ATOM 592 N N . SER A 1 73 ? 22.589 -3.625 -5.562 1.00 79.06 73 SER A N 1
ATOM 593 C CA . SER A 1 73 ? 22.912 -4.827 -6.348 1.00 79.06 73 SER A CA 1
ATOM 594 C C . SER A 1 73 ? 22.756 -6.132 -5.562 1.00 79.06 73 SER A C 1
ATOM 596 O O . SER A 1 73 ? 22.790 -6.154 -4.329 1.00 79.06 73 SER A O 1
ATOM 598 N N . LYS A 1 74 ? 22.629 -7.235 -6.315 1.00 85.31 74 LYS A N 1
ATOM 599 C CA . LYS A 1 74 ? 22.432 -8.626 -5.867 1.00 85.31 74 LYS A CA 1
ATOM 600 C C . LYS A 1 74 ? 21.099 -8.897 -5.172 1.00 85.31 74 LYS A C 1
ATOM 602 O O . LYS A 1 74 ? 20.239 -9.534 -5.762 1.00 85.31 74 LYS A O 1
ATOM 607 N N . ASN A 1 75 ? 20.943 -8.473 -3.923 1.00 84.31 75 ASN A N 1
ATOM 608 C CA . ASN A 1 75 ? 19.720 -8.673 -3.145 1.00 84.31 75 ASN A CA 1
ATOM 609 C C . ASN A 1 75 ? 19.654 -7.688 -1.966 1.00 84.31 75 ASN A C 1
ATOM 611 O O . ASN A 1 75 ? 20.639 -7.025 -1.627 1.00 84.31 75 ASN A O 1
ATOM 615 N N . ALA A 1 76 ? 18.484 -7.602 -1.327 1.00 81.38 76 ALA A N 1
ATOM 616 C CA . ALA A 1 76 ? 18.246 -6.675 -0.222 1.00 81.38 76 ALA A CA 1
ATOM 617 C C . ALA A 1 76 ? 19.184 -6.915 0.975 1.00 81.38 76 ALA A C 1
ATOM 619 O O . ALA A 1 76 ? 19.638 -5.955 1.595 1.00 81.38 76 ALA A O 1
ATOM 620 N N . GLN A 1 77 ? 19.520 -8.172 1.289 1.00 84.38 77 GLN A N 1
ATOM 621 C CA . GLN A 1 77 ? 20.424 -8.512 2.395 1.00 84.38 77 GLN A CA 1
ATOM 622 C C . GLN A 1 77 ? 21.844 -7.988 2.146 1.00 84.38 77 GLN A C 1
ATOM 624 O O . GLN A 1 77 ? 22.414 -7.309 2.998 1.00 84.38 77 GLN A O 1
ATOM 629 N N . VAL A 1 78 ? 22.400 -8.238 0.958 1.00 85.94 78 VAL A N 1
ATOM 630 C CA . VAL A 1 78 ? 23.734 -7.766 0.562 1.00 85.94 78 VAL A CA 1
ATOM 631 C C . VAL A 1 78 ? 23.767 -6.241 0.474 1.00 85.94 78 VAL A C 1
ATOM 633 O O . VAL A 1 78 ? 24.723 -5.636 0.959 1.00 85.94 78 VAL A O 1
ATOM 636 N N . CYS A 1 79 ? 22.726 -5.617 -0.086 1.00 83.44 79 CYS A N 1
ATOM 637 C CA . CYS A 1 79 ? 22.588 -4.159 -0.143 1.00 83.44 79 CYS A CA 1
ATOM 638 C C . CYS A 1 79 ? 22.597 -3.549 1.270 1.00 83.44 79 CYS A C 1
ATOM 640 O O . CYS A 1 79 ? 23.429 -2.693 1.562 1.00 83.44 79 CYS A O 1
ATOM 642 N N . ASN A 1 80 ? 21.750 -4.057 2.176 1.00 80.56 80 ASN A N 1
ATOM 643 C CA . ASN A 1 80 ? 21.663 -3.586 3.563 1.00 80.56 80 ASN A CA 1
ATOM 644 C C . ASN A 1 80 ? 22.941 -3.842 4.366 1.00 80.56 80 ASN A C 1
ATOM 646 O O . ASN A 1 80 ? 23.323 -3.031 5.207 1.00 80.56 80 ASN A O 1
ATOM 650 N N . ARG A 1 81 ? 23.615 -4.972 4.130 1.00 82.38 81 ARG A N 1
ATOM 651 C CA . ARG A 1 81 ? 24.900 -5.252 4.773 1.00 82.38 81 ARG A CA 1
ATOM 652 C C . ARG A 1 81 ? 25.936 -4.218 4.348 1.00 82.38 81 ARG A C 1
ATOM 654 O O . ARG A 1 81 ? 26.602 -3.650 5.200 1.00 82.38 81 ARG A O 1
ATOM 661 N N . ARG A 1 82 ? 26.036 -3.925 3.046 1.00 79.81 82 ARG A N 1
ATOM 662 C CA . ARG A 1 82 ? 26.979 -2.928 2.509 1.00 79.81 82 ARG A CA 1
ATOM 663 C C . ARG A 1 82 ? 26.684 -1.515 3.000 1.00 79.81 82 ARG A C 1
ATOM 665 O O . ARG A 1 82 ? 27.625 -0.802 3.329 1.00 79.81 82 ARG A O 1
ATOM 672 N N . SER A 1 83 ? 25.409 -1.143 3.120 1.00 77.56 83 SER A N 1
ATOM 673 C CA . SER A 1 83 ? 25.026 0.176 3.634 1.00 77.56 83 SER A CA 1
ATOM 674 C C . SER A 1 83 ? 25.384 0.378 5.111 1.00 77.56 83 SER A C 1
ATOM 676 O O . SER A 1 83 ? 25.466 1.515 5.554 1.00 77.56 83 SER A O 1
ATOM 678 N N . LYS A 1 84 ? 25.572 -0.706 5.877 1.00 74.50 84 LYS A N 1
ATOM 679 C CA . LYS A 1 84 ? 25.898 -0.678 7.314 1.00 74.50 84 LYS A CA 1
ATOM 680 C C . LYS A 1 84 ? 27.323 -1.129 7.641 1.00 74.50 84 LYS A C 1
ATOM 682 O O . LYS A 1 84 ? 27.700 -1.144 8.804 1.00 74.50 84 LYS A O 1
ATOM 687 N N . SER A 1 85 ? 28.094 -1.560 6.642 1.00 68.62 85 SER A N 1
ATOM 688 C CA . SER A 1 85 ? 29.335 -2.300 6.884 1.00 68.62 85 SER A CA 1
ATOM 689 C C . SER A 1 85 ? 30.474 -1.434 7.412 1.00 68.62 85 SER A C 1
ATOM 691 O O . SER A 1 85 ? 31.355 -2.003 8.034 1.00 68.62 85 SER A O 1
ATOM 693 N N . ASN A 1 86 ? 30.503 -0.126 7.120 1.00 63.03 86 ASN A N 1
ATOM 694 C CA . ASN A 1 86 ? 31.591 0.801 7.467 1.00 63.03 86 ASN A CA 1
ATOM 695 C C . ASN A 1 86 ? 31.095 2.260 7.427 1.00 63.03 86 ASN A C 1
ATOM 697 O O . ASN A 1 86 ? 30.163 2.555 6.677 1.00 63.03 86 ASN A O 1
ATOM 701 N N . TYR A 1 87 ? 31.780 3.182 8.123 1.00 64.81 87 TYR A N 1
ATOM 702 C CA . TYR A 1 87 ? 31.482 4.632 8.120 1.00 64.81 87 TYR A CA 1
ATOM 703 C C . TYR A 1 87 ? 31.391 5.218 6.700 1.00 64.81 87 TYR A C 1
ATOM 705 O O . TYR A 1 87 ? 30.463 5.954 6.373 1.00 64.81 87 TYR A O 1
ATOM 713 N N . PHE A 1 88 ? 32.301 4.810 5.809 1.00 62.78 88 PHE A N 1
ATOM 714 C CA . PHE A 1 88 ? 32.261 5.192 4.394 1.00 62.78 88 PHE A CA 1
ATOM 715 C C . PHE A 1 88 ? 31.040 4.635 3.656 1.00 62.78 88 PHE A C 1
ATOM 717 O O . PHE A 1 88 ? 30.472 5.327 2.819 1.00 62.78 88 PHE A O 1
ATOM 724 N N . GLY A 1 89 ? 30.615 3.407 3.966 1.00 63.59 89 GLY A N 1
ATOM 725 C CA . GLY A 1 89 ? 29.412 2.807 3.387 1.00 63.59 89 GLY A CA 1
ATOM 726 C C . GLY A 1 89 ? 28.150 3.546 3.826 1.00 63.59 89 GLY A C 1
ATOM 727 O O . GLY A 1 89 ? 27.301 3.857 2.998 1.00 63.59 89 GLY A O 1
ATOM 728 N N . GLU A 1 90 ? 28.060 3.916 5.100 1.00 67.38 90 GLU A N 1
ATOM 729 C CA . GLU A 1 90 ? 26.934 4.694 5.616 1.00 67.38 90 GLU A CA 1
ATOM 730 C C . GLU A 1 90 ? 26.896 6.106 5.013 1.00 67.38 90 GLU A C 1
ATOM 732 O O . GLU A 1 90 ? 25.860 6.528 4.492 1.00 67.38 90 GLU A O 1
ATOM 737 N N . ALA A 1 91 ? 28.033 6.811 4.993 1.00 64.94 91 ALA A N 1
ATOM 738 C CA . ALA A 1 91 ? 28.147 8.140 4.394 1.00 64.94 91 ALA A CA 1
ATOM 739 C C . ALA A 1 91 ? 27.818 8.126 2.892 1.00 64.94 91 ALA A C 1
ATOM 741 O O . ALA A 1 91 ? 27.078 8.986 2.416 1.00 64.94 91 ALA A O 1
ATOM 742 N N . TYR A 1 92 ? 28.302 7.123 2.155 1.00 69.69 92 TYR A N 1
ATOM 743 C CA . TYR A 1 92 ? 28.037 6.959 0.726 1.00 69.69 92 TYR A CA 1
ATOM 744 C C . TYR A 1 92 ? 26.556 6.674 0.448 1.00 69.69 92 TYR A C 1
ATOM 746 O O . TYR A 1 92 ? 25.937 7.340 -0.382 1.00 69.69 92 TYR A O 1
ATOM 754 N N . PHE A 1 93 ? 25.948 5.726 1.166 1.00 70.81 93 PHE A N 1
ATOM 755 C CA . PHE A 1 93 ? 24.533 5.392 0.980 1.00 70.81 93 PHE A CA 1
ATOM 756 C C . PHE A 1 93 ? 23.608 6.535 1.407 1.00 70.81 93 PHE A C 1
ATOM 758 O O . PHE A 1 93 ? 22.574 6.744 0.770 1.00 70.81 93 PHE A O 1
ATOM 765 N N . LYS A 1 94 ? 23.999 7.315 2.421 1.00 67.56 94 LYS A N 1
ATOM 766 C CA . LYS A 1 94 ? 23.295 8.534 2.829 1.00 67.56 94 LYS A CA 1
ATOM 767 C C . LYS A 1 94 ? 23.429 9.647 1.788 1.00 67.56 94 LYS A C 1
ATOM 769 O O . LYS A 1 94 ? 22.420 10.250 1.437 1.00 67.56 94 LYS A O 1
ATOM 774 N N . HIS A 1 95 ? 24.630 9.878 1.253 1.00 72.50 95 HIS A N 1
ATOM 775 C CA . HIS A 1 95 ? 24.885 10.895 0.227 1.00 72.50 95 HIS A CA 1
ATOM 776 C C . HIS A 1 95 ? 24.057 10.648 -1.042 1.00 72.50 95 HIS A C 1
ATOM 778 O O . HIS A 1 95 ? 23.388 11.553 -1.530 1.00 72.50 95 HIS A O 1
ATOM 784 N N . TYR A 1 96 ? 24.024 9.404 -1.525 1.00 64.44 96 TYR A N 1
ATOM 785 C CA . TYR A 1 96 ? 23.256 9.024 -2.717 1.00 64.44 96 TYR A CA 1
ATOM 786 C C . TYR A 1 96 ? 21.800 8.626 -2.422 1.00 64.44 96 TYR A C 1
ATOM 788 O O . TYR A 1 96 ? 21.098 8.169 -3.322 1.00 64.44 96 TYR A O 1
ATOM 796 N N . SER A 1 97 ? 21.334 8.772 -1.174 1.00 65.50 97 SER A N 1
ATOM 797 C CA . SER A 1 97 ? 19.983 8.378 -0.740 1.00 65.50 97 SER A CA 1
ATOM 798 C C . SER A 1 97 ? 19.580 6.958 -1.178 1.00 65.50 97 SER A C 1
ATOM 800 O O . SER A 1 97 ? 18.424 6.700 -1.524 1.00 65.50 97 SER A O 1
ATOM 802 N N . ILE A 1 98 ? 20.532 6.018 -1.178 1.00 67.94 98 ILE A N 1
ATOM 803 C CA . ILE A 1 98 ? 20.312 4.647 -1.647 1.00 67.94 98 ILE A CA 1
ATOM 804 C C . ILE A 1 98 ? 19.448 3.913 -0.621 1.00 67.94 98 ILE A C 1
ATOM 806 O O . ILE A 1 98 ? 19.904 3.541 0.462 1.00 67.94 98 ILE A O 1
ATOM 810 N N . LYS A 1 99 ? 18.186 3.659 -0.975 1.00 66.38 99 LYS A N 1
ATOM 811 C CA . LYS A 1 99 ? 17.258 2.894 -0.138 1.00 66.38 99 LYS A CA 1
ATOM 812 C C . LYS A 1 99 ? 17.353 1.406 -0.479 1.00 66.38 99 LYS A C 1
ATOM 814 O O . LYS A 1 99 ? 16.743 0.935 -1.429 1.00 66.38 99 LYS A O 1
ATOM 819 N N . CYS A 1 100 ? 18.107 0.657 0.327 1.00 71.06 100 CYS A N 1
ATOM 820 C CA . CYS A 1 100 ? 18.150 -0.816 0.281 1.00 71.06 100 CYS A CA 1
ATOM 821 C C . CYS A 1 100 ? 16.947 -1.492 0.968 1.00 71.06 100 CYS A C 1
ATOM 823 O O . CYS A 1 100 ? 16.847 -2.721 0.987 1.00 71.06 100 CYS A O 1
ATOM 825 N N . ARG A 1 101 ? 16.065 -0.697 1.584 1.00 64.12 101 ARG A N 1
ATOM 826 C CA . ARG A 1 101 ? 14.832 -1.138 2.242 1.00 64.12 101 ARG A CA 1
ATOM 827 C C . ARG A 1 101 ? 13.616 -0.594 1.503 1.00 64.12 101 ARG A C 1
ATOM 829 O O . ARG A 1 101 ? 13.715 0.421 0.814 1.00 64.12 101 ARG A O 1
ATOM 836 N N . SER A 1 102 ? 12.488 -1.280 1.694 1.00 56.66 102 SER A N 1
ATOM 837 C CA . SER A 1 102 ? 11.171 -0.870 1.203 1.00 56.66 102 SER A CA 1
ATOM 838 C C . SER A 1 102 ? 10.900 0.608 1.539 1.00 56.66 102 SER A C 1
ATOM 840 O O . SER A 1 102 ? 11.349 1.071 2.596 1.00 56.66 102 SER A O 1
ATOM 842 N N . PRO A 1 103 ? 10.232 1.373 0.654 1.00 56.69 103 PRO A N 1
ATOM 843 C CA . PRO A 1 103 ? 9.905 2.774 0.905 1.00 56.69 103 PRO A CA 1
ATOM 844 C C . PRO A 1 103 ? 9.197 2.971 2.253 1.00 56.69 103 PRO A C 1
ATOM 846 O O . PRO A 1 103 ? 8.521 2.077 2.751 1.00 56.69 103 PRO A O 1
ATOM 849 N N . MET A 1 104 ? 9.393 4.161 2.836 1.00 57.22 104 MET A N 1
ATOM 850 C CA . MET A 1 104 ? 8.879 4.564 4.151 1.00 57.22 104 MET A CA 1
ATOM 851 C C . MET A 1 104 ? 7.427 4.126 4.348 1.00 57.22 104 MET A C 1
ATOM 853 O O . MET A 1 104 ? 6.538 4.560 3.614 1.00 57.22 104 MET A O 1
ATOM 857 N N . ILE A 1 105 ? 7.204 3.275 5.346 1.00 65.12 105 ILE A N 1
ATOM 858 C CA . ILE A 1 105 ? 5.870 2.826 5.724 1.00 65.12 105 ILE A CA 1
ATOM 859 C C . ILE A 1 105 ? 5.242 3.932 6.553 1.00 65.12 105 ILE A C 1
ATOM 861 O O . ILE A 1 105 ? 5.693 4.234 7.653 1.00 65.12 105 ILE A O 1
ATOM 865 N N . ASN A 1 106 ? 4.204 4.537 5.993 1.00 76.19 106 ASN A N 1
ATOM 866 C CA . ASN A 1 106 ? 3.359 5.474 6.703 1.00 76.19 106 ASN A CA 1
ATOM 867 C C . ASN A 1 106 ? 1.987 4.821 6.828 1.00 76.19 106 ASN A C 1
ATOM 869 O O . ASN A 1 106 ? 1.379 4.454 5.822 1.00 76.19 106 ASN A O 1
ATOM 873 N N . ILE A 1 107 ? 1.524 4.665 8.063 1.00 87.38 107 ILE A N 1
ATOM 874 C CA . ILE A 1 107 ? 0.141 4.310 8.368 1.00 87.38 107 ILE A CA 1
ATOM 875 C C . ILE A 1 107 ? -0.524 5.608 8.802 1.00 87.38 107 ILE A C 1
ATOM 877 O O . ILE A 1 107 ? -0.177 6.169 9.843 1.00 87.38 107 ILE A O 1
ATOM 881 N N . VAL A 1 108 ? -1.448 6.107 7.988 1.00 91.06 108 VAL A N 1
ATOM 882 C CA . VAL A 1 108 ? -2.277 7.254 8.367 1.00 91.06 108 VAL A CA 1
ATOM 883 C C . VAL A 1 108 ? -3.542 6.698 8.989 1.00 91.06 108 VAL A C 1
ATOM 885 O O . VAL A 1 108 ? -4.179 5.819 8.416 1.00 91.06 108 VAL A O 1
ATOM 888 N N . TRP A 1 109 ? -3.899 7.187 10.169 1.00 91.12 109 TRP A N 1
ATOM 889 C CA . TRP A 1 109 ? -5.027 6.664 10.920 1.00 91.12 109 TRP A CA 1
ATOM 890 C C . TRP A 1 109 ? -5.862 7.786 11.529 1.00 91.12 109 TRP A C 1
ATOM 892 O O . TRP A 1 109 ? -5.370 8.886 11.777 1.00 91.12 109 TRP A O 1
ATOM 902 N N . SER A 1 110 ? -7.135 7.494 11.769 1.00 89.19 110 SER A N 1
ATOM 903 C CA . SER A 1 110 ? -8.062 8.357 12.496 1.00 89.19 110 SER A CA 1
ATOM 904 C C . SER A 1 110 ? -9.004 7.501 13.339 1.00 89.19 110 SER A C 1
ATOM 906 O O . SER A 1 110 ? -9.379 6.406 12.922 1.00 89.19 110 SER A O 1
ATOM 908 N N . ILE A 1 111 ? -9.366 7.986 14.526 1.00 86.81 111 ILE A N 1
ATOM 909 C CA . ILE A 1 111 ? -10.286 7.314 15.450 1.00 86.81 111 ILE A CA 1
ATOM 910 C C . ILE A 1 111 ? -11.352 8.324 15.855 1.00 86.81 111 ILE A C 1
ATOM 912 O O . ILE A 1 111 ? -11.022 9.439 16.257 1.00 86.81 111 ILE A O 1
ATOM 916 N N . PHE A 1 112 ? -12.622 7.937 15.759 1.00 81.56 112 PHE A N 1
ATOM 917 C CA . PHE A 1 112 ? -13.740 8.838 16.064 1.00 81.56 112 PHE A CA 1
ATOM 918 C C . PHE A 1 112 ? -13.987 9.039 17.564 1.00 81.56 112 PHE A C 1
ATOM 920 O O . PHE A 1 112 ? -14.528 10.074 17.951 1.00 81.56 112 PHE A O 1
ATOM 927 N N . ASN A 1 113 ? -13.592 8.077 18.400 1.00 78.94 113 ASN A N 1
ATOM 928 C CA . ASN A 1 113 ? -13.738 8.134 19.851 1.00 78.94 113 ASN A CA 1
ATOM 929 C C . ASN A 1 113 ? -12.387 7.900 20.537 1.00 78.94 113 ASN A C 1
ATOM 931 O O . ASN A 1 113 ? -11.703 6.900 20.308 1.00 78.94 113 ASN A O 1
ATOM 935 N N . THR A 1 114 ? -11.985 8.839 21.387 1.00 76.25 114 THR A N 1
ATOM 936 C CA . THR A 1 114 ? -10.710 8.781 22.098 1.00 76.25 114 THR A CA 1
ATOM 937 C C . THR A 1 114 ? -10.919 8.244 23.508 1.00 76.25 114 THR A C 1
ATOM 939 O O . THR A 1 114 ? -11.286 8.987 24.420 1.00 76.25 114 THR A O 1
ATOM 942 N N . ILE A 1 115 ? -10.644 6.956 23.710 1.00 79.69 115 ILE A N 1
ATOM 943 C CA . ILE A 1 115 ? -10.596 6.361 25.051 1.00 79.69 115 ILE A CA 1
ATOM 944 C C . ILE A 1 115 ? -9.252 6.705 25.701 1.00 79.69 115 ILE A C 1
ATOM 946 O O . ILE A 1 115 ? -8.193 6.472 25.121 1.00 79.69 115 ILE A O 1
ATOM 950 N N . SER A 1 116 ? -9.291 7.267 26.910 1.00 80.94 116 SER A N 1
ATOM 951 C CA . SER A 1 116 ? -8.092 7.542 27.713 1.00 80.94 116 SER A CA 1
ATOM 952 C C . SER A 1 116 ? -7.451 6.245 28.206 1.00 80.94 116 SER A C 1
ATOM 954 O O . SER A 1 116 ? -8.163 5.326 28.591 1.00 80.94 116 SER A O 1
ATOM 956 N N . ILE A 1 117 ? -6.121 6.210 28.317 1.00 81.69 117 ILE A N 1
ATOM 957 C CA . ILE A 1 117 ? -5.351 5.083 28.870 1.00 81.69 117 ILE A CA 1
ATOM 958 C C . ILE A 1 117 ? -5.785 4.667 30.283 1.00 81.69 117 ILE A C 1
ATOM 960 O O . ILE A 1 117 ? -5.503 3.557 30.711 1.00 81.69 117 ILE A O 1
ATOM 964 N N . LYS A 1 118 ? -6.441 5.569 31.025 1.00 81.56 118 LYS A N 1
ATOM 965 C CA . LYS A 1 118 ? -6.947 5.301 32.378 1.00 81.56 118 LYS A CA 1
ATOM 966 C C . LYS A 1 118 ? -8.245 4.488 32.385 1.00 81.56 118 LYS A C 1
ATOM 968 O O . LYS A 1 118 ? -8.633 3.998 33.438 1.00 81.56 118 LYS A O 1
ATOM 973 N N . LYS A 1 119 ? -8.945 4.407 31.251 1.00 83.12 119 LYS A N 1
ATOM 974 C CA . LYS A 1 119 ? -10.196 3.659 31.096 1.00 83.12 119 LYS A CA 1
ATOM 975 C C . LYS A 1 119 ? -9.910 2.336 30.405 1.00 83.12 119 LYS A C 1
ATOM 977 O O . LYS A 1 119 ? -9.070 2.292 29.516 1.00 83.12 119 LYS A O 1
ATOM 982 N N . THR A 1 120 ? -10.638 1.290 30.771 1.00 84.81 120 THR A N 1
ATOM 983 C CA . THR A 1 120 ? -10.605 0.018 30.049 1.00 84.81 120 THR A CA 1
ATOM 984 C C . THR A 1 120 ? -11.403 0.130 28.753 1.00 84.81 120 THR A C 1
ATOM 986 O O . THR A 1 120 ? -12.431 0.810 28.689 1.00 84.81 120 THR A O 1
ATOM 989 N N . ARG A 1 121 ? -10.912 -0.521 27.700 1.00 86.94 121 ARG A N 1
ATOM 990 C CA . ARG A 1 121 ? -11.619 -0.655 26.426 1.00 86.94 121 ARG A CA 1
ATOM 991 C C . ARG A 1 121 ? -12.351 -2.008 26.415 1.00 86.94 121 ARG A C 1
ATOM 993 O O . ARG A 1 121 ? -11.726 -3.010 26.746 1.00 86.94 121 ARG A O 1
ATOM 1000 N N . PRO A 1 122 ? -13.653 -2.068 26.088 1.00 88.50 122 PRO A N 1
ATOM 1001 C CA . PRO A 1 122 ? -14.370 -3.341 26.024 1.00 88.50 122 PRO A CA 1
ATOM 1002 C C . PRO A 1 122 ? -13.868 -4.239 24.883 1.00 88.50 122 PRO A C 1
ATOM 1004 O O . PRO A 1 122 ? -13.408 -3.753 23.848 1.00 88.50 122 PRO A O 1
ATOM 1007 N N . ALA A 1 123 ? -14.008 -5.556 25.040 1.00 89.81 123 ALA A N 1
ATOM 1008 C CA . ALA A 1 123 ? -13.766 -6.502 23.952 1.00 89.81 123 ALA A CA 1
ATOM 1009 C C . ALA A 1 123 ? -14.752 -6.267 22.793 1.00 89.81 123 ALA A C 1
ATOM 1011 O O . ALA A 1 123 ? -15.897 -5.867 23.015 1.00 89.81 123 ALA A O 1
ATOM 1012 N N . ARG A 1 124 ? -14.314 -6.529 21.554 1.00 89.56 124 ARG A N 1
ATOM 1013 C CA . ARG A 1 124 ? -15.113 -6.346 20.324 1.00 89.56 124 ARG A CA 1
ATOM 1014 C C . ARG A 1 124 ? -15.766 -4.957 20.208 1.00 89.56 124 ARG A C 1
ATOM 1016 O O . ARG A 1 124 ? -16.883 -4.809 19.708 1.00 89.56 124 ARG A O 1
ATOM 1023 N N . SER A 1 125 ? -15.061 -3.923 20.663 1.00 89.50 125 SER A N 1
ATOM 1024 C CA . SER A 1 125 ? -15.542 -2.543 20.659 1.00 89.50 125 SER A CA 1
ATOM 1025 C C . SER A 1 125 ? -15.027 -1.711 19.481 1.00 89.50 125 SER A C 1
ATOM 1027 O O . SER A 1 125 ? -15.282 -0.513 19.463 1.00 89.50 125 SER A O 1
ATOM 1029 N N . VAL A 1 126 ? -14.253 -2.273 18.546 1.00 90.56 126 VAL A N 1
ATOM 1030 C CA . VAL A 1 126 ? -13.593 -1.525 17.461 1.00 90.56 126 VAL A CA 1
ATOM 1031 C C . VAL A 1 126 ? -13.926 -2.115 16.097 1.00 90.56 126 VAL A C 1
ATOM 1033 O O . VAL A 1 126 ? -13.674 -3.289 15.832 1.00 90.56 126 VAL A O 1
ATOM 1036 N N . ILE A 1 127 ? -14.410 -1.265 15.198 1.00 91.50 127 ILE A N 1
ATOM 1037 C CA . ILE A 1 127 ? -14.539 -1.535 13.768 1.00 91.50 127 ILE A CA 1
ATOM 1038 C C . ILE A 1 127 ? -13.382 -0.843 13.052 1.00 91.50 127 ILE A C 1
ATOM 1040 O O . ILE A 1 127 ? -13.166 0.361 13.205 1.00 91.50 127 ILE A O 1
ATOM 1044 N N . VAL A 1 128 ? -12.647 -1.599 12.244 1.00 92.94 128 VAL A N 1
ATOM 1045 C CA . VAL A 1 128 ? -11.533 -1.091 11.446 1.00 92.94 128 VAL A CA 1
ATOM 1046 C C . VAL A 1 128 ? -11.949 -1.038 9.984 1.00 92.94 128 VAL A C 1
ATOM 1048 O O . VAL A 1 128 ? -12.226 -2.067 9.375 1.00 92.94 128 VAL A O 1
ATOM 1051 N N . LEU A 1 129 ? -11.945 0.156 9.403 1.00 94.94 129 LEU A N 1
ATOM 1052 C CA . LEU A 1 129 ? -12.072 0.359 7.965 1.00 94.94 129 LEU A CA 1
ATOM 1053 C C . LEU A 1 129 ? -10.709 0.752 7.420 1.00 94.94 129 LEU A C 1
ATOM 1055 O O . LEU A 1 129 ? -10.112 1.725 7.886 1.00 94.94 129 LEU A O 1
ATOM 1059 N N . TYR A 1 130 ? -10.213 0.023 6.428 1.00 94.88 130 TYR A N 1
ATOM 1060 C CA . TYR A 1 130 ? -8.922 0.339 5.842 1.00 94.88 130 TYR A CA 1
ATOM 1061 C C . TYR A 1 130 ? -8.914 0.263 4.325 1.00 94.88 130 TYR A C 1
ATOM 1063 O O . TYR A 1 130 ? -9.687 -0.461 3.705 1.00 94.88 130 TYR A O 1
ATOM 1071 N N . THR A 1 131 ? -7.995 1.021 3.737 1.00 94.69 131 THR A N 1
ATOM 1072 C CA . THR A 1 131 ? -7.649 0.956 2.317 1.00 94.69 131 THR A CA 1
ATOM 1073 C C . THR A 1 131 ? -6.141 1.048 2.158 1.00 94.69 131 THR A C 1
ATOM 1075 O O . THR A 1 131 ? -5.447 1.693 2.953 1.00 94.69 131 THR A O 1
ATOM 1078 N N . LYS A 1 132 ? -5.612 0.448 1.093 1.00 91.56 132 LYS A N 1
ATOM 1079 C CA . LYS A 1 132 ? -4.263 0.780 0.630 1.00 91.56 132 LYS A CA 1
ATOM 1080 C C . LYS A 1 132 ? -4.271 2.158 -0.027 1.00 91.56 132 LYS A C 1
ATOM 1082 O O . LYS A 1 132 ? -5.238 2.503 -0.706 1.00 91.56 132 LYS A O 1
ATOM 1087 N N . PHE A 1 133 ? -3.211 2.936 0.165 1.00 89.25 133 PHE A N 1
ATOM 1088 C CA . PHE A 1 133 ? -2.984 4.178 -0.588 1.00 89.25 133 PHE A CA 1
ATOM 1089 C C . PHE A 1 133 ? -1.703 4.136 -1.429 1.00 89.25 133 PHE A C 1
ATOM 1091 O O . PHE A 1 133 ? -1.375 5.103 -2.116 1.00 89.25 133 PHE A O 1
ATOM 1098 N N . ASP A 1 134 ? -0.999 3.003 -1.431 1.00 86.12 134 ASP A N 1
ATOM 1099 C CA . ASP A 1 134 ? 0.110 2.762 -2.338 1.00 86.12 134 ASP A CA 1
ATOM 1100 C C . ASP A 1 134 ? -0.348 2.125 -3.651 1.00 86.12 134 ASP A C 1
ATOM 1102 O O . ASP A 1 134 ? -1.342 1.395 -3.725 1.00 86.12 134 ASP A O 1
ATOM 1106 N N . PHE A 1 135 ? 0.408 2.402 -4.705 1.00 85.50 135 PHE A N 1
ATOM 1107 C CA . PHE A 1 135 ? 0.313 1.745 -6.000 1.00 85.50 135 PHE A CA 1
ATOM 1108 C C . PHE A 1 135 ? 1.725 1.486 -6.520 1.00 85.50 135 PHE A C 1
ATOM 1110 O O . PHE A 1 135 ? 2.711 2.027 -6.014 1.00 85.50 135 PHE A O 1
ATOM 1117 N N . TYR A 1 136 ? 1.830 0.660 -7.551 1.00 80.19 136 TYR A N 1
ATOM 1118 C CA . TYR A 1 136 ? 3.082 0.459 -8.262 1.00 80.19 136 TYR A CA 1
ATOM 1119 C C . TYR A 1 136 ? 2.834 0.398 -9.762 1.00 80.19 136 TYR A C 1
ATOM 1121 O O . TYR A 1 136 ? 1.731 0.120 -10.227 1.00 80.19 136 TYR A O 1
ATOM 1129 N N . SER A 1 137 ? 3.893 0.656 -10.513 1.00 80.62 137 SER A N 1
ATOM 1130 C CA . SER A 1 137 ? 3.944 0.527 -11.962 1.00 80.62 137 SER A CA 1
ATOM 1131 C C . SER A 1 137 ? 5.376 0.164 -12.360 1.00 80.62 137 SER A C 1
ATOM 1133 O O . SER A 1 137 ? 6.308 0.380 -11.583 1.00 80.62 137 SER A O 1
ATOM 1135 N N . VAL A 1 138 ? 5.543 -0.433 -13.543 1.00 81.88 138 VAL A N 1
ATOM 1136 C CA . VAL A 1 138 ? 6.853 -0.830 -14.095 1.00 81.88 138 VAL A CA 1
ATOM 1137 C C . VAL A 1 138 ? 7.755 0.391 -14.267 1.00 81.88 138 VAL A C 1
ATOM 1139 O O . VAL A 1 138 ? 8.909 0.391 -13.853 1.00 81.88 138 VAL A O 1
ATOM 1142 N N . PHE A 1 139 ? 7.195 1.455 -14.830 1.00 82.75 139 PHE A N 1
ATOM 1143 C CA . PHE A 1 139 ? 7.807 2.778 -14.886 1.00 82.75 139 PHE A CA 1
ATOM 1144 C C . PHE A 1 139 ? 7.146 3.638 -13.823 1.00 82.75 139 PHE A C 1
ATOM 1146 O O . PHE A 1 139 ? 5.964 3.430 -13.584 1.00 82.75 139 PHE A O 1
ATOM 1153 N N . GLN A 1 140 ? 7.849 4.579 -13.193 1.00 64.56 140 GLN A N 1
ATOM 1154 C CA . GLN A 1 140 ? 7.231 5.553 -12.285 1.00 64.56 140 GLN A CA 1
ATOM 1155 C C . GLN A 1 140 ? 6.403 6.552 -13.110 1.00 64.56 140 GLN A C 1
ATOM 1157 O O . GLN A 1 140 ? 6.999 7.436 -13.724 1.00 64.56 140 GLN A O 1
ATOM 1162 N N . PRO A 1 141 ? 5.065 6.446 -13.199 1.00 60.28 141 PRO A N 1
ATOM 1163 C CA . PRO A 1 141 ? 4.287 7.346 -14.027 1.00 60.28 141 PRO A CA 1
ATOM 1164 C C . PRO A 1 141 ? 3.801 8.499 -13.160 1.00 60.28 141 PRO A C 1
ATOM 1166 O O . PRO A 1 141 ? 3.581 8.359 -11.957 1.00 60.28 141 PRO A O 1
ATOM 1169 N N . THR A 1 142 ? 3.521 9.617 -13.806 1.00 56.00 142 THR A N 1
ATOM 1170 C CA . THR A 1 142 ? 2.835 10.756 -13.202 1.00 56.00 142 THR A CA 1
ATOM 1171 C C . THR A 1 142 ? 1.376 10.448 -12.816 1.00 56.00 142 THR A C 1
ATOM 1173 O O . THR A 1 142 ? 0.805 11.209 -12.042 1.00 56.00 142 THR A O 1
ATOM 1176 N N . HIS A 1 143 ? 0.777 9.332 -13.282 1.00 55.59 143 HIS A N 1
ATOM 1177 C CA . HIS A 1 143 ? -0.660 9.028 -13.106 1.00 55.59 143 HIS A CA 1
ATOM 1178 C C . HIS A 1 143 ? -1.035 7.536 -12.908 1.00 55.59 143 HIS A C 1
ATOM 1180 O O . HIS A 1 143 ? -2.111 7.114 -13.331 1.00 55.59 143 HIS A O 1
ATOM 1186 N N . ALA A 1 144 ? -0.194 6.697 -12.289 1.00 63.84 144 ALA A N 1
ATOM 1187 C CA . ALA A 1 144 ? -0.614 5.318 -11.978 1.00 63.84 144 ALA A CA 1
ATOM 1188 C C . ALA A 1 144 ? -1.470 5.228 -10.703 1.00 63.84 144 ALA A C 1
ATOM 1190 O O . ALA A 1 144 ? -1.341 6.032 -9.788 1.00 63.84 144 ALA A O 1
ATOM 1191 N N . GLY A 1 145 ? -2.339 4.215 -10.646 1.00 67.00 145 GLY A N 1
ATOM 1192 C CA . GLY A 1 145 ? -3.043 3.829 -9.420 1.00 67.00 145 GLY A CA 1
ATOM 1193 C C . GLY A 1 145 ? -4.468 4.358 -9.248 1.00 67.00 145 GLY A C 1
ATOM 1194 O O . GLY A 1 145 ? -5.050 4.154 -8.182 1.00 67.00 145 GLY A O 1
ATOM 1195 N N . ALA A 1 146 ? -5.058 4.991 -10.271 1.00 72.88 146 ALA A N 1
ATOM 1196 C CA . ALA A 1 146 ? -6.428 5.511 -10.199 1.00 72.88 146 ALA A CA 1
ATOM 1197 C C . ALA A 1 146 ? -7.427 4.427 -9.752 1.00 72.88 146 ALA A C 1
ATOM 1199 O O . ALA A 1 146 ? -8.072 4.555 -8.715 1.00 72.88 146 ALA A O 1
ATOM 1200 N N . GLN A 1 147 ? -7.479 3.309 -10.480 1.00 71.88 147 GLN A N 1
ATOM 1201 C CA . GLN A 1 147 ? -8.369 2.195 -10.157 1.00 71.88 147 GLN A CA 1
ATOM 1202 C C . GLN A 1 147 ? -7.902 1.384 -8.945 1.00 71.88 147 GLN A C 1
ATOM 1204 O O . GLN A 1 147 ? -8.720 0.984 -8.122 1.00 71.88 147 GLN A O 1
ATOM 1209 N N . SER A 1 148 ? -6.599 1.109 -8.841 1.00 73.81 148 SER A N 1
ATOM 1210 C CA . SER A 1 148 ? -6.090 0.206 -7.806 1.00 73.81 148 SER A CA 1
ATOM 1211 C C . SER A 1 148 ? -6.184 0.794 -6.406 1.00 73.81 148 SER A C 1
ATOM 1213 O O . SER A 1 148 ? -6.186 0.034 -5.447 1.00 73.81 148 SER A O 1
ATOM 1215 N N . THR A 1 149 ? -6.177 2.122 -6.290 1.00 86.12 149 THR A N 1
ATOM 1216 C CA . THR A 1 149 ? -5.848 2.792 -5.034 1.00 86.12 149 THR A CA 1
ATOM 1217 C C . THR A 1 149 ? -6.664 4.068 -4.843 1.00 86.12 149 THR A C 1
ATOM 1219 O O . THR A 1 149 ? -7.271 4.248 -3.790 1.00 86.12 149 THR A O 1
ATOM 1222 N N . ALA A 1 150 ? -6.724 4.951 -5.848 1.00 88.50 150 ALA A N 1
ATOM 1223 C CA . ALA A 1 150 ? -7.319 6.276 -5.669 1.00 88.50 150 ALA A CA 1
ATOM 1224 C C . ALA A 1 150 ? -8.818 6.217 -5.342 1.00 88.50 150 ALA A C 1
ATOM 1226 O O . ALA A 1 150 ? -9.250 6.901 -4.419 1.00 88.50 150 ALA A O 1
ATOM 1227 N N . PHE A 1 151 ? -9.597 5.374 -6.031 1.00 90.00 151 PHE A N 1
ATOM 1228 C CA . PHE A 1 151 ? -11.030 5.233 -5.743 1.00 90.00 151 PHE A CA 1
ATOM 1229 C C . PHE A 1 151 ? -11.294 4.787 -4.303 1.00 90.00 151 PHE A C 1
ATOM 1231 O O . PHE A 1 151 ? -12.084 5.425 -3.620 1.00 90.00 151 PHE A O 1
ATOM 1238 N N . SER A 1 152 ? -10.593 3.768 -3.802 1.00 91.50 152 SER A N 1
ATOM 1239 C CA . SER A 1 152 ? -10.772 3.310 -2.420 1.00 91.50 152 SER A CA 1
ATOM 1240 C C . SER A 1 152 ? -10.381 4.368 -1.386 1.00 91.50 152 SER A C 1
ATOM 1242 O O . SER A 1 152 ? -11.085 4.550 -0.391 1.00 91.50 152 SER A O 1
ATOM 1244 N N . VAL A 1 153 ? -9.301 5.117 -1.641 1.00 93.06 153 VAL A N 1
ATOM 1245 C CA . VAL A 1 153 ? -8.892 6.252 -0.798 1.00 93.06 153 VAL A CA 1
ATOM 1246 C C . VAL A 1 153 ? -9.968 7.337 -0.789 1.00 93.06 153 VAL A C 1
ATOM 1248 O O . VAL A 1 153 ? -10.366 7.785 0.284 1.00 93.06 153 VAL A O 1
ATOM 1251 N N . VAL A 1 154 ? -10.475 7.731 -1.959 1.00 93.00 154 VAL A N 1
ATOM 1252 C CA . VAL A 1 154 ? -11.541 8.736 -2.086 1.00 93.00 154 VAL A CA 1
ATOM 1253 C C . VAL A 1 154 ? -12.826 8.262 -1.411 1.00 93.00 154 VAL A C 1
ATOM 1255 O O . VAL A 1 154 ? -13.448 9.046 -0.702 1.00 93.00 154 VAL A O 1
ATOM 1258 N N . THR A 1 155 ? -13.205 6.991 -1.557 1.00 92.88 155 THR A N 1
ATOM 1259 C CA . THR A 1 155 ? -14.382 6.421 -0.890 1.00 92.88 155 THR A CA 1
ATOM 1260 C C . THR A 1 155 ? -14.241 6.460 0.629 1.00 92.88 155 THR A C 1
ATOM 1262 O O . THR A 1 155 ? -15.160 6.918 1.308 1.00 92.88 155 THR A O 1
ATOM 1265 N N . LEU A 1 156 ? -13.096 6.042 1.179 1.00 94.12 156 LEU A N 1
ATOM 1266 C CA . LEU A 1 156 ? -12.880 6.067 2.627 1.00 94.12 156 LEU A CA 1
ATOM 1267 C C . LEU A 1 156 ? -12.816 7.502 3.172 1.00 94.12 156 LEU A C 1
ATOM 1269 O O . LEU A 1 156 ? -13.352 7.768 4.245 1.00 94.12 156 LEU A O 1
ATOM 1273 N N . LEU A 1 157 ? -12.220 8.442 2.431 1.00 94.56 157 LEU A N 1
ATOM 1274 C CA . LEU A 1 157 ? -12.233 9.868 2.779 1.00 94.56 157 LEU A CA 1
ATOM 1275 C C . LEU A 1 157 ? -13.639 10.472 2.697 1.00 94.56 157 LEU A C 1
ATOM 1277 O O . LEU A 1 157 ? -14.024 11.238 3.577 1.00 94.56 157 LEU A O 1
ATOM 1281 N N . GLY A 1 158 ? -14.419 10.118 1.675 1.00 93.56 158 GLY A N 1
ATOM 1282 C CA . GLY A 1 158 ? -15.811 10.540 1.528 1.00 93.56 158 GLY A CA 1
ATOM 1283 C C . GLY A 1 158 ? -16.680 10.025 2.673 1.00 93.56 158 GLY A C 1
ATOM 1284 O O . GLY A 1 158 ? -17.467 10.784 3.239 1.00 93.56 158 GLY A O 1
ATOM 1285 N N . LEU A 1 159 ? -16.467 8.772 3.087 1.00 91.19 159 LEU A N 1
ATOM 1286 C CA . LEU A 1 159 ? -17.086 8.214 4.284 1.00 91.19 159 LEU A CA 1
ATOM 1287 C C . LEU A 1 159 ? -16.648 8.980 5.536 1.00 91.19 159 LEU A C 1
ATOM 1289 O O . LEU A 1 159 ? -17.501 9.423 6.297 1.00 91.19 159 LEU A O 1
ATOM 1293 N N . ALA A 1 160 ? -15.346 9.205 5.730 1.00 90.00 160 ALA A N 1
ATOM 1294 C CA . ALA A 1 160 ? -14.827 9.971 6.865 1.00 90.00 160 ALA A CA 1
ATOM 1295 C C . ALA A 1 160 ? -15.473 11.361 6.964 1.00 90.00 160 ALA A C 1
ATOM 1297 O O . ALA A 1 160 ? -15.890 11.788 8.041 1.00 90.00 160 ALA A O 1
ATOM 1298 N N . TRP A 1 161 ? -15.597 12.044 5.826 1.00 90.38 161 TRP A N 1
ATOM 1299 C CA . TRP A 1 161 ? -16.221 13.356 5.715 1.00 90.38 161 TRP A CA 1
ATOM 1300 C C . TRP A 1 161 ? -17.715 13.323 6.057 1.00 90.38 161 TRP A C 1
ATOM 1302 O O . TRP A 1 161 ? -18.189 14.165 6.823 1.00 90.38 161 TRP A O 1
ATOM 1312 N N . LEU A 1 162 ? -18.451 12.331 5.545 1.00 88.56 162 LEU A N 1
ATOM 1313 C CA . LEU A 1 162 ? -19.873 12.150 5.837 1.00 88.56 162 LEU A CA 1
ATOM 1314 C C . LEU A 1 162 ? -20.104 11.872 7.330 1.00 88.56 162 LEU A C 1
ATOM 1316 O O . LEU A 1 162 ? -20.943 12.518 7.958 1.00 88.56 162 LEU A O 1
ATOM 1320 N N . LEU A 1 163 ? -19.322 10.962 7.915 1.00 84.62 163 LEU A N 1
ATOM 1321 C CA . LEU A 1 163 ? -19.403 10.626 9.338 1.00 84.62 163 LEU A CA 1
ATOM 1322 C C . LEU A 1 163 ? -19.024 11.816 10.230 1.00 84.62 163 LEU A C 1
ATOM 1324 O O . LEU A 1 163 ? -19.650 12.037 11.268 1.00 84.62 163 LEU A O 1
ATOM 1328 N N . GLY A 1 164 ? -18.048 12.623 9.805 1.00 82.75 164 GLY A N 1
ATOM 1329 C CA . GLY A 1 164 ? -17.689 13.871 10.475 1.00 82.75 164 GLY A CA 1
ATOM 1330 C C . GLY A 1 164 ? -18.835 14.887 10.492 1.00 82.75 164 GLY A C 1
ATOM 1331 O O . GLY A 1 164 ? -19.068 15.524 11.516 1.00 82.75 164 GLY A O 1
ATOM 1332 N N . ARG A 1 165 ? -19.603 15.003 9.399 1.00 82.25 165 ARG A N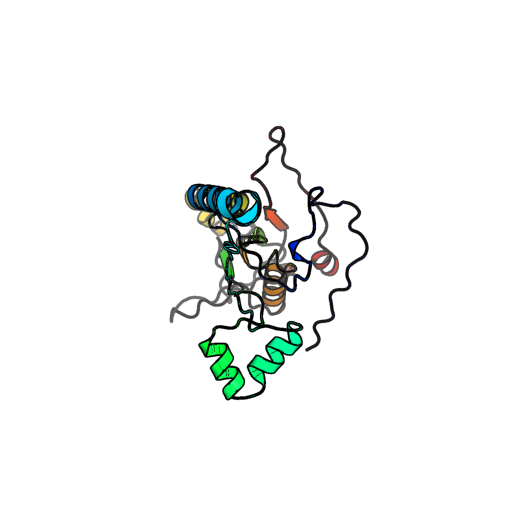 1
ATOM 1333 C CA . ARG A 1 165 ? -20.753 15.923 9.314 1.00 82.25 165 ARG A CA 1
ATOM 1334 C C . ARG A 1 165 ? -21.938 15.520 10.180 1.00 82.25 165 ARG A C 1
ATOM 1336 O O . ARG A 1 165 ? -22.621 16.393 10.704 1.00 82.25 165 ARG A O 1
ATOM 1343 N N . ILE A 1 166 ? -22.183 14.223 10.341 1.00 79.00 166 ILE A N 1
ATOM 1344 C CA . ILE A 1 166 ? -23.326 13.713 11.116 1.00 79.00 166 ILE A CA 1
ATOM 1345 C C . ILE A 1 166 ? -23.083 13.862 12.637 1.00 79.00 166 ILE A C 1
ATOM 1347 O O . ILE A 1 166 ? -23.919 13.471 13.445 1.00 79.00 166 ILE A O 1
ATOM 1351 N N . ASN A 1 167 ? -21.956 14.458 13.065 1.00 68.38 167 ASN A N 1
ATOM 1352 C CA . ASN A 1 167 ? -21.500 14.435 14.458 1.00 68.38 167 ASN A CA 1
ATOM 1353 C C . ASN A 1 167 ? -21.538 13.005 15.008 1.00 68.38 167 ASN A C 1
ATOM 1355 O O . ASN A 1 167 ? -21.943 12.772 16.148 1.00 68.38 167 ASN A O 1
ATOM 1359 N N . LEU A 1 168 ? -21.127 12.029 14.190 1.00 66.69 168 LEU A N 1
ATOM 1360 C CA . LEU A 1 168 ? -21.139 10.627 14.588 1.00 66.69 168 LEU A CA 1
ATOM 1361 C C . LEU A 1 168 ? -20.304 10.416 15.857 1.00 66.69 168 LEU A C 1
ATOM 1363 O O . LEU A 1 168 ? -20.679 9.619 16.701 1.00 66.69 168 LEU A O 1
ATOM 1367 N N . SER A 1 169 ? -19.233 11.193 16.046 1.00 62.22 169 SER A N 1
ATOM 1368 C CA . SER A 1 169 ? -18.474 11.232 17.299 1.00 62.22 169 SER A CA 1
ATOM 1369 C C . SER A 1 169 ? -19.366 11.505 18.511 1.00 62.22 169 SER A C 1
ATOM 1371 O O . SER A 1 169 ? -19.227 10.832 19.520 1.00 62.22 169 SER A O 1
ATOM 1373 N N . ARG A 1 170 ? -20.338 12.420 18.417 1.00 62.88 170 ARG A N 1
ATOM 1374 C CA . ARG A 1 170 ? -21.295 12.687 19.497 1.00 62.88 170 ARG A CA 1
ATOM 1375 C C . ARG A 1 170 ? -22.196 11.482 19.749 1.00 62.88 170 ARG A C 1
ATOM 1377 O O . ARG A 1 170 ? -22.340 11.099 20.898 1.00 62.88 170 ARG A O 1
ATOM 1384 N N . LEU A 1 171 ? -22.742 10.867 18.699 1.00 63.81 171 LEU A N 1
ATOM 1385 C CA . LEU A 1 171 ? -23.604 9.681 18.817 1.00 63.81 171 LEU A CA 1
ATOM 1386 C C . LEU A 1 171 ? -22.851 8.467 19.387 1.00 63.81 171 LEU A C 1
ATOM 1388 O O . LEU A 1 171 ? -23.377 7.760 20.245 1.00 63.81 171 LEU A O 1
ATOM 1392 N N . LEU A 1 172 ? -21.613 8.244 18.943 1.00 62.47 172 LEU A N 1
ATOM 1393 C CA . LEU A 1 172 ? -20.736 7.178 19.428 1.00 62.47 172 LEU A CA 1
ATOM 1394 C C . LEU A 1 172 ? -20.299 7.412 20.878 1.00 62.47 172 LEU A C 1
ATOM 1396 O O . LEU A 1 172 ? -20.286 6.470 21.655 1.00 62.47 172 LEU A O 1
ATOM 1400 N N . VAL A 1 173 ? -20.009 8.657 21.264 1.00 59.12 173 VAL A N 1
ATOM 1401 C CA . VAL A 1 173 ? -19.598 9.007 22.636 1.00 59.12 173 VAL A CA 1
ATOM 1402 C C . VAL A 1 173 ? -20.7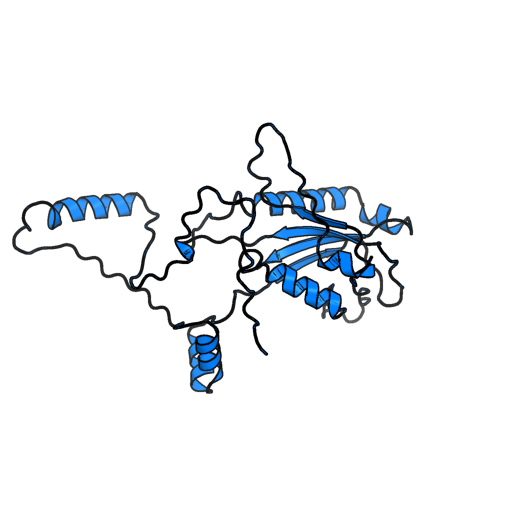63 8.938 23.631 1.00 59.12 173 VAL A C 1
ATOM 1404 O O . VAL A 1 173 ? -20.534 8.691 24.809 1.00 59.12 173 VAL A O 1
ATOM 1407 N N . THR A 1 174 ? -22.008 9.156 23.195 1.00 57.44 174 THR A N 1
ATOM 1408 C CA . THR A 1 174 ? -23.175 9.200 24.099 1.00 57.44 174 THR A CA 1
ATOM 1409 C C . THR A 1 174 ? -23.738 7.842 24.512 1.00 57.44 174 THR A C 1
ATOM 1411 O O . THR A 1 174 ? -24.587 7.803 25.396 1.00 57.44 174 THR A O 1
ATOM 1414 N N . ASN A 1 175 ? -23.325 6.745 23.879 1.00 60.94 175 ASN A N 1
ATOM 1415 C CA . ASN A 1 175 ? -23.860 5.418 24.170 1.00 60.94 175 ASN A CA 1
ATOM 1416 C C . ASN A 1 175 ? -22.705 4.448 24.423 1.00 60.94 175 ASN A C 1
ATOM 1418 O O . ASN A 1 175 ? -21.949 4.142 23.506 1.00 60.94 175 ASN A O 1
ATOM 1422 N N . ASP A 1 176 ? -22.595 3.948 25.652 1.00 57.75 176 ASP A N 1
ATOM 1423 C CA . ASP A 1 176 ? -21.497 3.072 26.085 1.00 57.75 176 ASP A CA 1
ATOM 1424 C C . ASP A 1 176 ? -21.440 1.732 25.321 1.00 57.75 176 ASP A C 1
ATOM 1426 O O . ASP A 1 176 ? -20.409 1.064 25.317 1.00 57.75 176 ASP A O 1
ATOM 1430 N N . ASN A 1 177 ? -22.517 1.357 24.618 1.00 62.25 177 ASN A N 1
ATOM 1431 C CA . ASN A 1 177 ? -22.571 0.165 23.764 1.00 62.25 177 ASN A CA 1
ATOM 1432 C C . ASN A 1 177 ? -22.126 0.411 22.311 1.00 62.25 177 ASN A C 1
ATOM 1434 O O . ASN A 1 177 ? -22.145 -0.517 21.496 1.00 62.25 177 ASN A O 1
ATOM 1438 N N . ASN A 1 178 ? -21.764 1.643 21.946 1.00 72.12 178 ASN A N 1
ATOM 1439 C CA . ASN A 1 178 ? -21.374 1.951 20.578 1.00 72.12 178 ASN A CA 1
ATOM 1440 C C . ASN A 1 178 ? -19.929 1.525 20.294 1.00 72.12 178 ASN A C 1
ATOM 1442 O O . ASN A 1 178 ? -19.006 1.786 21.061 1.00 72.12 178 ASN A O 1
ATOM 1446 N N . LYS A 1 179 ? -19.737 0.872 19.145 1.00 83.94 179 LYS A N 1
ATOM 1447 C CA . LYS A 1 179 ? -18.415 0.479 18.653 1.00 83.94 179 LYS A CA 1
ATOM 1448 C C . LYS A 1 179 ? -17.663 1.700 18.134 1.00 83.94 179 LYS A C 1
ATOM 1450 O O . LYS A 1 179 ? -18.208 2.512 17.389 1.00 83.94 179 LYS A O 1
ATOM 1455 N N . ASP A 1 180 ? -16.388 1.784 18.471 1.00 86.56 180 ASP A N 1
ATOM 1456 C CA . ASP A 1 180 ? -15.470 2.773 17.933 1.00 86.56 180 ASP A CA 1
ATOM 1457 C C . ASP A 1 180 ? -15.147 2.461 16.477 1.00 86.56 180 ASP A C 1
ATOM 1459 O O . ASP A 1 180 ? -14.984 1.306 16.087 1.00 86.56 180 ASP A O 1
ATOM 1463 N N . LEU A 1 181 ? -14.983 3.514 15.683 1.00 89.38 181 LEU A N 1
ATOM 1464 C CA . LEU A 1 181 ? -14.579 3.403 14.292 1.00 89.38 181 LEU A CA 1
ATOM 1465 C C . LEU A 1 181 ? -13.145 3.898 14.114 1.00 89.38 181 LEU A C 1
ATOM 1467 O O . LEU A 1 181 ? -12.812 5.023 14.502 1.00 89.38 181 LEU A O 1
ATOM 1471 N N . VAL A 1 182 ? -12.318 3.063 13.490 1.00 92.12 182 VAL A N 1
ATOM 1472 C CA . VAL A 1 182 ? -10.937 3.370 13.117 1.00 92.12 182 VAL A CA 1
ATOM 1473 C C . VAL A 1 182 ? -10.838 3.376 11.602 1.00 92.12 182 VAL A C 1
ATOM 1475 O O . VAL A 1 182 ? -11.174 2.389 10.950 1.00 92.12 182 VAL A O 1
ATOM 1478 N N . LEU A 1 183 ? -10.351 4.479 11.045 1.00 94.56 183 LEU A N 1
ATOM 1479 C CA . LEU A 1 183 ? -10.052 4.606 9.623 1.00 94.56 183 LEU A CA 1
ATOM 1480 C C . LEU A 1 183 ? -8.547 4.500 9.415 1.00 94.56 183 LEU A C 1
ATOM 1482 O O . LEU A 1 183 ? -7.791 5.197 10.094 1.00 94.56 183 LEU A O 1
ATOM 1486 N N . LEU A 1 184 ? -8.118 3.673 8.467 1.00 94.75 184 LEU A N 1
ATOM 1487 C CA . LEU A 1 184 ? -6.710 3.433 8.170 1.00 94.75 184 LEU A CA 1
ATOM 1488 C C . LEU A 1 184 ? -6.415 3.586 6.678 1.00 94.75 184 LEU A C 1
ATOM 1490 O O . LEU A 1 184 ? -7.056 2.973 5.824 1.00 94.75 184 LEU A O 1
ATOM 1494 N N . PHE A 1 185 ? -5.363 4.333 6.373 1.00 94.06 185 PHE A N 1
ATOM 1495 C CA . PHE A 1 185 ? -4.751 4.385 5.055 1.00 94.06 185 PHE A CA 1
ATOM 1496 C C . PHE A 1 185 ? -3.363 3.770 5.159 1.00 94.06 185 PHE A C 1
ATOM 1498 O O . PHE A 1 185 ? -2.476 4.272 5.857 1.00 94.06 185 PHE A O 1
ATOM 1505 N N . MET A 1 186 ? -3.189 2.663 4.451 1.00 91.38 186 MET A N 1
ATOM 1506 C CA . MET A 1 186 ? -2.019 1.809 4.562 1.00 91.38 186 MET A CA 1
ATOM 1507 C C . MET A 1 186 ? -1.067 2.010 3.383 1.00 91.38 186 MET A C 1
ATOM 1509 O O . MET A 1 186 ? -1.474 1.854 2.231 1.00 91.38 186 MET A O 1
ATOM 1513 N N . ASN A 1 187 ? 0.203 2.308 3.668 1.00 88.81 187 ASN A N 1
ATOM 1514 C CA . ASN A 1 187 ? 1.290 2.224 2.691 1.00 88.81 187 ASN A CA 1
ATOM 1515 C C . ASN A 1 187 ? 1.944 0.838 2.750 1.00 88.81 187 ASN A C 1
ATOM 1517 O O . ASN A 1 187 ? 2.009 0.225 3.815 1.00 88.81 187 ASN A O 1
ATOM 1521 N N . GLY A 1 188 ? 2.506 0.372 1.639 1.00 85.88 188 GLY A N 1
ATOM 1522 C CA . GLY A 1 188 ? 3.262 -0.879 1.594 1.00 85.88 188 GLY A CA 1
ATOM 1523 C C . GLY A 1 188 ? 2.415 -2.127 1.346 1.00 85.88 188 GLY A C 1
ATOM 1524 O O . GLY A 1 188 ? 2.933 -3.234 1.492 1.00 85.88 188 GLY A O 1
ATOM 1525 N N . GLN A 1 189 ? 1.141 -1.996 0.967 1.00 86.19 189 GLN A N 1
ATOM 1526 C CA . GLN A 1 189 ? 0.284 -3.159 0.726 1.00 86.19 189 GLN A CA 1
ATOM 1527 C C . GLN A 1 189 ? 0.692 -3.927 -0.527 1.00 86.19 189 GLN A C 1
ATOM 1529 O O . GLN A 1 189 ? 0.696 -5.156 -0.535 1.00 86.19 189 GLN A O 1
ATOM 1534 N N . ASN A 1 190 ? 1.150 -3.221 -1.559 1.00 83.69 190 ASN A N 1
ATOM 1535 C CA . ASN A 1 190 ? 1.668 -3.858 -2.769 1.00 83.69 190 ASN A CA 1
ATOM 1536 C C . ASN A 1 190 ? 3.112 -4.374 -2.630 1.00 83.69 190 ASN A C 1
ATOM 1538 O O . ASN A 1 190 ? 3.704 -4.849 -3.603 1.00 83.69 190 ASN A O 1
ATOM 1542 N N . TRP A 1 191 ? 3.694 -4.253 -1.437 1.00 81.38 191 TRP A N 1
ATOM 1543 C CA . TRP A 1 191 ? 5.049 -4.678 -1.106 1.00 81.38 191 TRP A CA 1
ATOM 1544 C C . TRP A 1 191 ? 4.990 -5.815 -0.084 1.00 81.38 191 TRP A C 1
ATOM 1546 O O . TRP A 1 191 ? 5.534 -5.704 1.009 1.00 81.38 191 TRP A O 1
ATOM 1556 N N . ASN A 1 192 ? 4.298 -6.901 -0.447 1.00 83.06 192 ASN A N 1
ATOM 1557 C CA . ASN A 1 192 ? 4.043 -8.072 0.404 1.00 83.06 192 ASN A CA 1
ATOM 1558 C C . ASN A 1 192 ? 3.288 -7.736 1.699 1.00 83.06 192 ASN A C 1
ATOM 1560 O O . ASN A 1 192 ? 3.656 -8.215 2.768 1.00 83.06 192 ASN A O 1
ATOM 1564 N N . TYR A 1 193 ? 2.241 -6.908 1.606 1.00 86.81 193 TYR A N 1
ATOM 1565 C CA . TYR A 1 193 ? 1.379 -6.559 2.744 1.00 86.81 193 TYR A CA 1
ATOM 1566 C C . TYR A 1 193 ? 2.132 -5.963 3.944 1.00 86.81 193 TYR A C 1
ATOM 1568 O O . TYR A 1 193 ? 1.675 -6.067 5.083 1.00 86.81 193 TYR A O 1
ATOM 1576 N N . TYR A 1 194 ? 3.278 -5.316 3.704 1.00 84.62 194 TYR A N 1
ATOM 1577 C CA . TYR A 1 194 ? 4.135 -4.809 4.776 1.00 84.62 194 TYR A CA 1
ATOM 1578 C C . TYR A 1 194 ? 3.393 -3.812 5.674 1.00 84.62 194 TYR A C 1
ATOM 1580 O O . TYR A 1 194 ? 3.584 -3.810 6.884 1.00 84.62 194 TYR A O 1
ATOM 1588 N N . GLY A 1 195 ? 2.502 -2.996 5.100 1.00 87.69 195 GLY A N 1
ATOM 1589 C CA . GLY A 1 195 ? 1.658 -2.089 5.875 1.00 87.69 195 GLY A CA 1
ATOM 1590 C C . GLY A 1 195 ? 0.809 -2.827 6.910 1.00 87.69 195 GLY A C 1
ATOM 1591 O O . GLY A 1 195 ? 0.827 -2.466 8.084 1.00 87.69 195 GLY A O 1
ATOM 1592 N N . THR A 1 196 ? 0.078 -3.866 6.490 1.00 88.69 196 THR A N 1
ATOM 1593 C CA . THR A 1 196 ? -0.745 -4.676 7.406 1.00 88.69 196 THR A CA 1
ATOM 1594 C C . THR A 1 196 ? 0.125 -5.371 8.438 1.00 88.69 196 THR A C 1
ATOM 1596 O O . THR A 1 196 ? -0.221 -5.352 9.611 1.00 88.69 196 THR A O 1
ATOM 1599 N N . TYR A 1 197 ? 1.266 -5.926 8.020 1.00 88.62 197 TYR A N 1
ATOM 1600 C CA . TYR A 1 197 ? 2.219 -6.549 8.935 1.00 88.62 197 TYR A CA 1
ATOM 1601 C C . TYR A 1 197 ? 2.663 -5.582 10.041 1.00 88.62 197 TYR A C 1
ATOM 1603 O O . TYR A 1 197 ? 2.562 -5.916 11.218 1.00 88.62 197 TYR A O 1
ATOM 1611 N N . GLU A 1 198 ? 3.088 -4.369 9.677 1.00 86.88 198 GLU A N 1
ATOM 1612 C CA . GLU A 1 198 ? 3.520 -3.346 10.634 1.00 86.88 198 GLU A CA 1
ATOM 1613 C C . GLU A 1 198 ? 2.387 -2.970 11.600 1.00 86.88 198 GLU A C 1
ATOM 1615 O O . GLU A 1 198 ? 2.596 -2.923 12.809 1.00 86.88 198 GLU A O 1
ATOM 1620 N N . LEU A 1 199 ? 1.164 -2.770 11.097 1.00 89.50 199 LEU A N 1
ATOM 1621 C CA . LEU A 1 199 ? 0.001 -2.498 11.946 1.00 89.50 199 LEU A CA 1
ATOM 1622 C C . LEU A 1 199 ? -0.282 -3.647 12.918 1.00 89.50 199 LEU A C 1
ATOM 1624 O O . LEU A 1 199 ? -0.533 -3.399 14.096 1.00 89.50 199 LEU A O 1
ATOM 1628 N N . SER A 1 200 ? -0.245 -4.892 12.440 1.00 89.94 200 SER A N 1
ATOM 1629 C CA . SER A 1 200 ? -0.443 -6.069 13.283 1.00 89.94 200 SER A CA 1
ATOM 1630 C C . SER A 1 200 ? 0.605 -6.130 14.391 1.00 89.94 200 SER A C 1
ATOM 1632 O O . SER A 1 200 ? 0.234 -6.335 15.544 1.00 89.94 200 SER A O 1
ATOM 1634 N N . GLN A 1 201 ? 1.880 -5.872 14.080 1.00 89.44 201 GLN A N 1
ATOM 1635 C CA . GLN A 1 201 ? 2.933 -5.782 15.096 1.00 89.44 201 GLN A CA 1
ATOM 1636 C C . GLN A 1 201 ? 2.653 -4.657 16.094 1.00 89.44 201 GLN A C 1
ATOM 1638 O O . GLN A 1 201 ? 2.689 -4.879 17.299 1.00 89.44 201 GLN A O 1
ATOM 1643 N N . MET A 1 202 ? 2.264 -3.470 15.624 1.00 89.44 202 MET A N 1
ATOM 1644 C CA . MET A 1 202 ? 1.926 -2.359 16.515 1.00 89.44 202 MET A CA 1
ATOM 1645 C C . MET A 1 202 ? 0.743 -2.666 17.446 1.00 89.44 202 MET A C 1
ATOM 1647 O O . MET A 1 202 ? 0.737 -2.191 18.579 1.00 89.44 202 MET A O 1
ATOM 1651 N N . ILE A 1 203 ? -0.258 -3.421 16.993 1.00 91.00 203 ILE A N 1
ATOM 1652 C CA . ILE A 1 203 ? -1.393 -3.851 17.825 1.00 91.00 203 ILE A CA 1
ATOM 1653 C C . ILE A 1 203 ? -0.937 -4.901 18.850 1.00 91.00 203 ILE A C 1
ATOM 1655 O O . ILE A 1 203 ? -1.261 -4.779 20.029 1.00 91.00 203 ILE A O 1
ATOM 1659 N N . LEU A 1 204 ? -0.147 -5.894 18.430 1.00 90.56 204 LEU A N 1
ATOM 1660 C CA . LEU A 1 204 ? 0.381 -6.945 19.311 1.00 90.56 204 LEU A CA 1
ATOM 1661 C C . LEU A 1 204 ? 1.319 -6.387 20.391 1.00 90.56 204 LEU A C 1
ATOM 1663 O O . LEU A 1 204 ? 1.271 -6.812 21.541 1.00 90.56 204 LEU A O 1
ATOM 1667 N N . GLU A 1 205 ? 2.126 -5.389 20.041 1.00 91.44 205 GLU A N 1
ATOM 1668 C CA . GLU A 1 205 ? 3.026 -4.681 20.956 1.00 91.44 205 GLU A CA 1
ATOM 1669 C C . GLU A 1 205 ? 2.317 -3.586 21.778 1.00 91.44 205 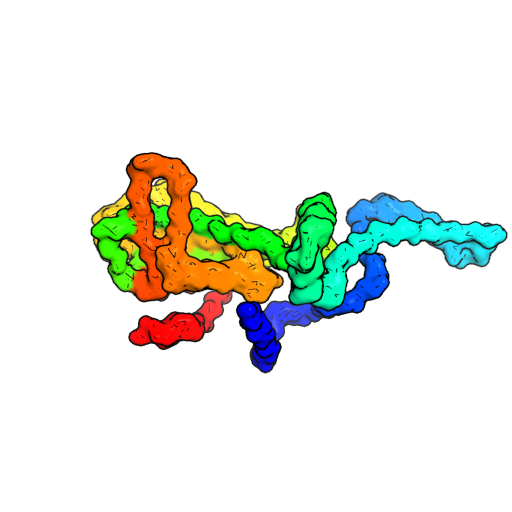GLU A C 1
ATOM 1671 O O . GLU A 1 205 ? 2.977 -2.829 22.493 1.00 91.44 205 GLU A O 1
ATOM 1676 N N . LYS A 1 206 ? 0.983 -3.461 21.678 1.00 89.94 206 LYS A N 1
ATOM 1677 C CA . LYS A 1 206 ? 0.171 -2.456 22.394 1.00 89.94 206 LYS A CA 1
ATOM 1678 C C . LYS A 1 206 ? 0.625 -1.010 22.138 1.00 89.94 206 LYS A C 1
ATOM 1680 O O . LYS A 1 206 ? 0.576 -0.143 23.012 1.00 89.94 206 LYS A O 1
ATOM 1685 N N . ARG A 1 207 ? 1.093 -0.742 20.918 1.00 88.56 207 ARG A N 1
ATOM 1686 C CA . ARG A 1 207 ? 1.616 0.553 20.454 1.00 88.56 207 ARG A CA 1
ATOM 1687 C C . ARG A 1 207 ? 0.659 1.318 19.549 1.00 88.56 207 ARG A C 1
ATOM 1689 O O . ARG A 1 207 ? 0.909 2.494 19.295 1.00 88.56 207 ARG A O 1
ATOM 1696 N N . PHE A 1 208 ? -0.375 0.673 19.014 1.00 89.19 208 PHE A N 1
ATOM 1697 C CA . PHE A 1 208 ? -1.377 1.324 18.174 1.00 89.19 208 PHE A CA 1
ATOM 1698 C C . PHE A 1 208 ? -2.586 1.774 19.011 1.00 89.19 208 PHE A C 1
ATOM 1700 O O . PHE A 1 208 ? -3.065 0.979 19.813 1.00 89.19 208 PHE A O 1
ATOM 1707 N N . PRO A 1 209 ? -3.128 2.992 18.820 1.00 86.69 209 PRO A N 1
ATOM 1708 C CA . PRO A 1 209 ? -2.598 4.087 18.000 1.00 86.69 209 PRO A CA 1
ATOM 1709 C C . PRO A 1 209 ? -1.291 4.673 18.563 1.00 86.69 209 PRO A C 1
ATOM 1711 O O . PRO A 1 209 ? -1.132 4.802 19.776 1.00 86.69 209 PRO A O 1
ATOM 1714 N N . TYR A 1 210 ? -0.350 5.044 17.681 1.00 72.75 210 TYR A N 1
ATOM 1715 C CA . TYR A 1 210 ? 0.954 5.568 18.113 1.00 72.75 210 TYR A CA 1
ATOM 1716 C C . TYR A 1 210 ? 0.796 6.890 18.874 1.00 72.75 210 TYR A C 1
ATOM 1718 O O . TYR A 1 210 ? 0.036 7.770 18.466 1.00 72.75 210 TYR A O 1
ATOM 1726 N N . ARG A 1 211 ? 1.545 7.042 19.974 1.00 62.66 211 ARG A N 1
ATOM 1727 C CA . ARG A 1 211 ? 1.516 8.235 20.830 1.00 62.66 211 ARG A CA 1
ATOM 1728 C C . ARG A 1 211 ? 1.894 9.477 20.021 1.00 62.66 211 ARG A C 1
ATOM 1730 O O . ARG A 1 211 ? 3.025 9.591 19.553 1.00 62.66 211 ARG A O 1
ATOM 1737 N N . ILE A 1 212 ? 0.985 10.445 19.914 1.00 54.44 212 ILE A N 1
ATOM 1738 C CA . ILE A 1 212 ? 1.322 11.779 19.406 1.00 54.44 212 ILE A CA 1
ATOM 1739 C C . ILE A 1 212 ? 2.165 12.472 20.487 1.00 54.44 212 ILE A C 1
ATOM 1741 O O . ILE A 1 212 ? 1.648 13.127 21.388 1.00 54.44 212 ILE A O 1
ATOM 1745 N N . GLN A 1 213 ? 3.486 12.289 20.438 1.00 44.66 213 GLN A N 1
ATOM 1746 C CA . GLN A 1 213 ? 4.429 13.053 21.254 1.00 44.66 213 GLN A CA 1
ATOM 1747 C C . GLN A 1 213 ? 4.465 14.491 20.737 1.00 44.66 213 GLN A C 1
ATOM 1749 O O . GLN A 1 213 ? 5.301 14.803 19.895 1.00 44.66 213 GLN A O 1
ATOM 1754 N N . LYS A 1 214 ? 3.531 15.342 21.181 1.00 43.09 214 LYS A N 1
ATOM 1755 C CA . LYS A 1 214 ? 3.636 16.817 21.155 1.00 43.09 214 LYS A CA 1
ATOM 1756 C C . LYS A 1 214 ? 2.392 17.478 21.758 1.00 43.09 214 LYS A C 1
ATOM 1758 O O . LYS A 1 214 ? 1.688 18.230 21.101 1.00 43.09 214 LYS A O 1
ATOM 1763 N N . SER A 1 215 ? 2.111 17.213 23.027 1.00 43.00 215 SER A N 1
ATOM 1764 C CA . SER A 1 215 ? 1.388 18.171 23.866 1.00 43.00 215 SER A CA 1
ATOM 1765 C C . SER A 1 215 ? 1.545 17.753 25.316 1.00 43.00 215 SER A C 1
ATOM 1767 O O . SER A 1 215 ? 1.157 16.655 25.707 1.00 43.00 215 SER A O 1
ATOM 1769 N N . THR A 1 216 ? 2.134 18.636 26.109 1.00 46.44 216 THR A N 1
ATOM 1770 C CA . THR A 1 216 ? 2.454 18.485 27.531 1.00 46.44 216 THR A CA 1
ATOM 1771 C C . THR A 1 216 ? 1.239 18.258 28.439 1.00 46.44 216 THR A C 1
ATOM 1773 O O . THR A 1 216 ? 1.428 18.147 29.640 1.00 46.44 216 THR A O 1
ATOM 1776 N N . ASN A 1 217 ? 0.018 18.132 27.900 1.00 46.97 217 ASN A N 1
ATOM 1777 C CA . ASN A 1 217 ? -1.213 17.920 28.672 1.00 46.97 217 ASN A CA 1
ATOM 1778 C C . ASN A 1 217 ? -2.270 17.015 27.995 1.00 46.97 217 ASN A C 1
ATOM 1780 O O . ASN A 1 217 ? -3.443 17.082 28.359 1.00 46.97 217 ASN A O 1
ATOM 1784 N N . GLN A 1 218 ? -1.921 16.160 27.024 1.00 47.09 218 GLN A N 1
ATOM 1785 C CA . GLN A 1 218 ? -2.929 15.327 26.343 1.00 47.09 218 GLN A CA 1
ATOM 1786 C C . GLN A 1 218 ? -2.866 13.845 26.723 1.00 47.09 218 GLN A C 1
ATOM 1788 O O . GLN A 1 218 ? -1.870 13.155 26.523 1.00 47.09 218 GLN A O 1
ATOM 1793 N N . ASN A 1 219 ? -3.991 13.387 27.279 1.00 51.84 219 ASN A N 1
ATOM 1794 C CA . ASN A 1 219 ? -4.353 12.012 27.593 1.00 51.84 219 ASN A CA 1
ATOM 1795 C C . ASN A 1 219 ? -3.803 11.010 26.569 1.00 51.84 219 ASN A C 1
ATOM 1797 O O . ASN A 1 219 ? -4.235 10.994 25.418 1.00 51.84 219 ASN A O 1
ATOM 1801 N N . ASN A 1 220 ? -2.902 10.131 27.015 1.00 68.56 220 ASN A N 1
ATOM 1802 C CA . ASN A 1 220 ? -2.524 8.944 26.253 1.00 68.56 220 ASN A CA 1
ATOM 1803 C C . ASN A 1 220 ? -3.802 8.194 25.838 1.00 68.56 220 ASN A C 1
ATOM 1805 O O . ASN A 1 220 ? -4.672 7.957 26.680 1.00 68.56 220 ASN A O 1
ATOM 1809 N N . LEU A 1 221 ? -3.918 7.840 24.558 1.00 81.31 221 LEU A N 1
ATOM 1810 C CA . LEU A 1 221 ? -4.994 6.980 24.072 1.00 81.31 221 LEU A CA 1
ATOM 1811 C C . LEU A 1 221 ? -4.777 5.558 24.596 1.00 81.31 221 LEU A C 1
ATOM 1813 O O . LEU A 1 221 ? -3.639 5.088 24.665 1.00 81.31 221 LEU A O 1
ATOM 1817 N N . HIS A 1 222 ? -5.861 4.880 24.964 1.00 86.94 222 HIS A N 1
ATOM 1818 C CA . HIS A 1 222 ? -5.810 3.457 25.274 1.00 86.94 222 HIS A CA 1
ATOM 1819 C C . HIS A 1 222 ? -5.394 2.681 24.015 1.00 86.94 222 HIS A C 1
ATOM 1821 O O . HIS A 1 222 ? -6.001 2.902 22.957 1.00 86.94 222 HIS A O 1
ATOM 1827 N N . PRO A 1 223 ? -4.395 1.784 24.098 1.00 90.06 223 PRO A N 1
ATOM 1828 C CA . PRO A 1 223 ? -3.984 0.991 22.952 1.00 90.06 223 PRO A CA 1
ATOM 1829 C C . PRO A 1 223 ? -5.122 0.078 22.486 1.00 90.06 223 PRO A C 1
ATOM 1831 O O . PRO A 1 223 ? -5.916 -0.433 23.277 1.00 90.06 223 PRO A O 1
ATOM 1834 N N . ILE A 1 224 ? -5.227 -0.105 21.178 1.00 91.31 224 ILE A N 1
ATOM 1835 C CA . ILE A 1 224 ? -6.090 -1.115 20.580 1.00 91.31 224 ILE A CA 1
ATOM 1836 C C . ILE A 1 224 ? -5.291 -2.414 20.565 1.00 91.31 224 ILE A C 1
ATOM 1838 O O . ILE A 1 224 ? -4.136 -2.447 20.150 1.00 91.31 224 ILE A O 1
ATOM 1842 N N . GLU A 1 225 ? -5.939 -3.473 21.028 1.00 92.44 225 GLU A N 1
ATOM 1843 C CA . GLU A 1 225 ? -5.386 -4.817 21.175 1.00 92.44 225 GLU A CA 1
ATOM 1844 C C . GLU A 1 225 ? -6.256 -5.757 20.329 1.00 92.44 225 GLU A C 1
ATOM 1846 O O . GLU A 1 225 ? -7.372 -5.363 19.965 1.00 92.44 225 GLU A O 1
ATOM 1851 N N . PRO A 1 226 ? -5.794 -6.976 19.997 1.00 91.81 226 PRO A N 1
ATOM 1852 C CA . PRO A 1 226 ? -6.544 -7.881 19.125 1.00 91.81 226 PRO A CA 1
ATOM 1853 C C . PRO A 1 226 ? -7.976 -8.153 19.611 1.00 91.81 226 PRO A C 1
ATOM 1855 O O . PRO A 1 226 ? -8.906 -8.129 18.813 1.00 91.81 226 PRO A O 1
ATOM 1858 N N . GLU A 1 227 ? -8.166 -8.319 20.921 1.00 91.94 227 GLU A N 1
ATOM 1859 C CA . GLU A 1 227 ? -9.465 -8.572 21.566 1.00 91.94 227 GLU A CA 1
ATOM 1860 C C . GLU A 1 227 ? -10.478 -7.427 21.432 1.00 91.94 227 GLU A C 1
ATOM 1862 O O . GLU A 1 227 ? -11.689 -7.643 21.510 1.00 91.94 227 GLU A O 1
ATOM 1867 N N . HIS A 1 228 ? -10.005 -6.202 21.200 1.00 92.12 228 HIS A N 1
ATOM 1868 C CA . HIS A 1 228 ? -10.870 -5.044 21.003 1.00 92.12 228 HIS A CA 1
ATOM 1869 C C . HIS A 1 228 ? -11.454 -4.993 19.585 1.00 92.12 228 HIS A C 1
ATOM 1871 O O . HIS A 1 228 ? -12.468 -4.329 19.374 1.00 92.12 228 HIS A O 1
ATOM 1877 N N . VAL A 1 229 ? -10.830 -5.658 18.608 1.00 91.81 229 VAL A N 1
ATOM 1878 C CA . VAL A 1 229 ? -11.246 -5.610 17.203 1.00 91.81 229 VAL A CA 1
ATOM 1879 C C . VAL A 1 229 ? -12.403 -6.576 16.967 1.00 91.81 229 VAL A C 1
ATOM 1881 O O . VAL A 1 229 ? -12.293 -7.772 17.208 1.00 91.81 229 VAL A O 1
ATOM 1884 N N . ASP A 1 230 ? -13.515 -6.044 16.475 1.00 90.94 230 ASP A N 1
ATOM 1885 C CA . ASP A 1 230 ? -14.715 -6.811 16.149 1.00 90.94 230 ASP A CA 1
ATOM 1886 C C . ASP A 1 230 ? -14.773 -7.161 14.661 1.00 90.94 230 ASP A C 1
ATOM 1888 O O . ASP A 1 230 ? -14.847 -8.327 14.282 1.00 90.94 230 ASP A O 1
ATOM 1892 N N . ILE A 1 231 ? -14.697 -6.138 13.806 1.00 90.06 231 ILE A N 1
ATOM 1893 C CA . ILE A 1 231 ? -14.792 -6.282 12.352 1.00 90.06 231 ILE A CA 1
ATOM 1894 C C . ILE A 1 231 ? -13.668 -5.491 11.697 1.00 90.06 231 ILE A C 1
ATOM 1896 O O . ILE A 1 231 ? -13.373 -4.357 12.079 1.00 90.06 231 ILE A O 1
ATOM 1900 N N . ILE A 1 232 ? -13.078 -6.087 10.664 1.00 91.12 232 ILE A N 1
ATOM 1901 C CA . ILE A 1 232 ? -12.125 -5.432 9.777 1.00 91.12 232 ILE A CA 1
ATOM 1902 C C . ILE A 1 232 ? -12.705 -5.453 8.363 1.00 91.12 232 ILE A C 1
ATOM 1904 O O . ILE A 1 232 ? -12.987 -6.519 7.822 1.00 91.12 232 ILE A O 1
ATOM 1908 N N . VAL A 1 233 ? -12.837 -4.279 7.751 1.00 93.00 233 VAL A N 1
ATOM 1909 C CA . VAL A 1 233 ? -13.300 -4.118 6.370 1.00 93.00 233 VAL A CA 1
ATOM 1910 C C . VAL A 1 233 ? -12.181 -3.510 5.537 1.00 93.00 233 VAL A C 1
ATOM 1912 O O . VAL A 1 233 ? -11.708 -2.407 5.820 1.00 93.00 233 VAL A O 1
ATOM 1915 N N . ASN A 1 234 ? -11.773 -4.230 4.495 1.00 92.31 234 ASN A N 1
ATOM 1916 C CA . ASN A 1 234 ? -10.881 -3.711 3.466 1.00 92.31 234 ASN A CA 1
ATOM 1917 C C . ASN A 1 234 ? -11.705 -3.131 2.317 1.00 92.31 234 ASN A C 1
ATOM 1919 O O . ASN A 1 234 ? -12.567 -3.818 1.768 1.00 92.31 234 ASN A O 1
ATOM 1923 N N . ILE A 1 235 ? -11.399 -1.902 1.922 1.00 92.19 235 ILE A N 1
ATOM 1924 C CA . ILE A 1 235 ? -11.972 -1.254 0.750 1.00 92.19 235 ILE A CA 1
ATOM 1925 C C . ILE A 1 235 ? -10.917 -1.275 -0.358 1.00 92.19 235 ILE A C 1
ATOM 1927 O O . ILE A 1 235 ? -9.929 -0.547 -0.294 1.00 92.19 235 ILE A O 1
ATOM 1931 N N . ASP A 1 236 ? -11.115 -2.087 -1.398 1.00 89.88 236 ASP A N 1
ATOM 1932 C CA . ASP A 1 236 ? -10.157 -2.220 -2.503 1.00 89.88 236 ASP A CA 1
ATOM 1933 C C . ASP A 1 236 ? -10.861 -2.223 -3.870 1.00 89.88 236 ASP A C 1
ATOM 1935 O O . ASP A 1 236 ? -11.934 -2.797 -4.026 1.00 89.88 236 ASP A O 1
ATOM 1939 N N . GLN A 1 237 ? -10.235 -1.574 -4.856 1.00 86.25 237 GLN A N 1
ATOM 1940 C CA . GLN A 1 237 ? -10.631 -1.551 -6.273 1.00 86.25 237 GLN A CA 1
ATOM 1941 C C . GLN A 1 237 ? -12.100 -1.198 -6.586 1.00 86.25 237 GLN A C 1
ATOM 1943 O O . GLN A 1 237 ? -12.686 -1.743 -7.519 1.00 86.25 237 GLN A O 1
ATOM 1948 N N . LEU A 1 238 ? -12.685 -0.218 -5.894 1.00 85.50 238 LEU A N 1
ATOM 1949 C CA . LEU A 1 238 ? -14.076 0.205 -6.139 1.00 85.50 238 LEU A CA 1
ATOM 1950 C C . LEU A 1 238 ? -14.308 0.990 -7.450 1.00 85.50 238 LEU A C 1
ATOM 1952 O O . LEU A 1 238 ? -15.430 1.396 -7.733 1.00 85.50 238 LEU A O 1
ATOM 1956 N N . GLY A 1 239 ? -13.261 1.250 -8.239 1.00 80.25 239 GLY A N 1
ATOM 1957 C CA . GLY A 1 239 ? -13.335 2.124 -9.417 1.00 80.25 239 GLY A CA 1
ATOM 1958 C C . GLY A 1 239 ? -13.955 1.503 -10.672 1.00 80.25 239 GLY A C 1
ATOM 1959 O O . GLY A 1 239 ? -14.366 2.243 -11.561 1.00 80.25 239 GLY A O 1
ATOM 1960 N N . ILE A 1 240 ? -14.022 0.170 -10.772 1.00 77.06 240 ILE A N 1
ATOM 1961 C CA . ILE A 1 240 ? -14.716 -0.521 -11.870 1.00 77.06 240 ILE A CA 1
ATOM 1962 C C . ILE A 1 240 ? -15.919 -1.237 -11.287 1.00 77.06 240 ILE A C 1
ATOM 1964 O O . ILE A 1 240 ? -15.781 -2.256 -10.616 1.00 77.06 240 ILE A O 1
ATOM 1968 N N . ILE A 1 241 ? -17.097 -0.702 -11.580 1.00 74.44 241 ILE A N 1
ATOM 1969 C CA . ILE A 1 241 ? -18.361 -1.269 -11.138 1.00 74.44 241 ILE A CA 1
ATOM 1970 C C . ILE A 1 241 ? -19.069 -1.816 -12.376 1.00 74.44 241 ILE A C 1
ATOM 1972 O O . ILE A 1 241 ? -19.611 -1.062 -13.182 1.00 74.44 241 ILE A O 1
ATOM 1976 N N . GLN A 1 242 ? -19.039 -3.135 -12.553 1.00 74.38 242 GLN A N 1
ATOM 1977 C CA . GLN A 1 242 ? -19.867 -3.794 -13.561 1.00 74.38 242 GLN A CA 1
ATOM 1978 C C . GLN A 1 242 ? -21.290 -3.912 -13.007 1.00 74.38 242 GLN A C 1
ATOM 1980 O O . GLN A 1 242 ? -21.487 -4.421 -11.905 1.00 74.38 242 GLN A O 1
ATOM 1985 N N . ASN A 1 243 ? -22.281 -3.416 -13.752 1.00 80.94 243 ASN A N 1
ATOM 1986 C CA . ASN A 1 243 ? -23.707 -3.527 -13.416 1.00 80.94 243 ASN A CA 1
ATOM 1987 C C . ASN A 1 243 ? -24.073 -3.058 -11.993 1.00 80.94 243 ASN A C 1
ATOM 1989 O O . ASN A 1 243 ? -24.898 -3.684 -11.332 1.00 80.94 243 ASN A O 1
ATOM 1993 N N . ASN A 1 244 ? -23.437 -1.996 -11.484 1.00 81.38 244 ASN A N 1
ATOM 1994 C CA . ASN A 1 244 ? -23.668 -1.479 -10.125 1.00 81.38 244 ASN A CA 1
ATOM 1995 C C . ASN A 1 244 ? -23.502 -2.521 -8.998 1.00 81.38 244 ASN A C 1
ATOM 1997 O O . ASN A 1 244 ? -24.071 -2.367 -7.919 1.00 81.38 244 ASN A O 1
ATOM 2001 N N . THR A 1 245 ? -22.728 -3.583 -9.237 1.00 83.62 245 THR A N 1
ATOM 2002 C CA . THR A 1 245 ? -22.559 -4.684 -8.286 1.00 83.62 245 THR A CA 1
ATOM 2003 C C . THR A 1 245 ? -21.238 -4.555 -7.534 1.00 83.62 245 THR A C 1
ATOM 2005 O O . THR A 1 245 ? -20.178 -4.400 -8.141 1.00 83.62 245 THR A O 1
ATOM 2008 N N . PHE A 1 246 ? -21.298 -4.667 -6.206 1.00 83.88 246 PHE A N 1
ATOM 2009 C CA . PHE A 1 246 ? -20.127 -4.807 -5.340 1.00 83.88 246 PHE A CA 1
ATOM 2010 C C . PHE A 1 246 ? -20.010 -6.252 -4.866 1.00 83.88 246 PHE A C 1
ATOM 2012 O O . PHE A 1 246 ? -21.013 -6.888 -4.547 1.00 83.88 246 PHE A O 1
ATOM 2019 N N . ILE A 1 247 ? -18.782 -6.760 -4.802 1.00 84.38 247 ILE A N 1
ATOM 2020 C CA . ILE A 1 247 ? -18.507 -8.117 -4.331 1.00 84.38 247 ILE A CA 1
ATOM 2021 C C . ILE A 1 247 ? -17.908 -8.022 -2.934 1.00 84.38 247 ILE A C 1
ATOM 2023 O O . ILE A 1 247 ? -16.852 -7.418 -2.744 1.00 84.38 247 ILE A O 1
ATOM 2027 N N . LEU A 1 248 ? -18.580 -8.641 -1.967 1.00 86.00 248 LEU A N 1
ATOM 2028 C CA . LEU A 1 248 ? -18.034 -8.853 -0.637 1.00 86.00 248 LEU A CA 1
ATOM 2029 C C . LEU A 1 248 ? -17.297 -10.191 -0.631 1.00 86.00 248 LEU A C 1
ATOM 2031 O O . LEU A 1 248 ? -17.910 -11.236 -0.823 1.00 86.00 248 LEU A O 1
ATOM 2035 N N . TYR A 1 249 ? -15.985 -10.146 -0.420 1.00 82.75 249 TYR A N 1
ATOM 2036 C CA . TYR A 1 249 ? -15.202 -11.341 -0.132 1.00 82.75 249 TYR A CA 1
ATOM 2037 C C . TYR A 1 249 ? -15.118 -11.496 1.379 1.00 82.75 249 TYR A C 1
ATOM 2039 O O . TYR A 1 249 ? -14.434 -10.710 2.040 1.00 82.75 249 TYR A O 1
ATOM 2047 N N . ASP A 1 250 ? -15.794 -12.500 1.917 1.00 80.06 250 ASP A N 1
ATOM 2048 C CA . ASP A 1 250 ? -15.595 -12.929 3.286 1.00 80.06 250 ASP A CA 1
ATOM 2049 C C . ASP A 1 250 ? -14.522 -14.019 3.329 1.00 80.06 250 ASP A C 1
ATOM 2051 O O . ASP A 1 250 ? -14.441 -14.929 2.514 1.00 80.06 250 ASP A O 1
ATOM 2055 N N . ASN A 1 251 ? -13.612 -13.873 4.274 1.00 68.81 251 ASN A N 1
ATOM 2056 C CA . ASN A 1 251 ? -12.767 -14.952 4.743 1.00 68.81 251 ASN A CA 1
ATOM 2057 C C . ASN A 1 251 ? -12.546 -14.654 6.214 1.00 68.81 251 ASN A C 1
ATOM 2059 O O . ASN A 1 251 ? -12.233 -13.514 6.576 1.00 68.81 251 ASN A O 1
ATOM 2063 N N . ILE A 1 252 ? -12.689 -15.661 7.070 1.00 53.81 252 ILE A N 1
ATOM 2064 C CA . ILE A 1 252 ? -12.208 -15.521 8.438 1.00 53.81 252 ILE A CA 1
ATOM 2065 C C . ILE A 1 252 ? -10.688 -15.403 8.324 1.00 53.81 252 ILE A C 1
ATOM 2067 O O . ILE A 1 252 ? -10.008 -16.317 7.868 1.00 53.81 252 ILE A O 1
ATOM 2071 N N . HIS A 1 253 ? -10.152 -14.228 8.647 1.00 51.88 253 HIS A N 1
ATOM 2072 C CA . HIS A 1 253 ? -8.714 -14.017 8.597 1.00 51.88 253 HIS A CA 1
ATOM 2073 C C . HIS A 1 253 ? -8.055 -14.966 9.619 1.00 51.88 253 HIS A C 1
ATOM 2075 O O . HIS A 1 253 ? -8.452 -14.915 10.784 1.00 51.88 253 HIS A O 1
ATOM 2081 N N . PRO A 1 254 ? -7.034 -15.772 9.260 1.00 51.00 254 PRO A N 1
ATOM 2082 C CA . PRO A 1 254 ? -6.435 -16.759 10.173 1.00 51.00 254 PRO A CA 1
ATOM 2083 C C . PRO A 1 254 ? -5.944 -16.159 11.500 1.00 51.00 254 PRO A C 1
ATOM 2085 O O . PRO A 1 254 ? -5.996 -16.790 12.550 1.00 51.00 254 PRO A O 1
ATOM 2088 N N . PHE A 1 255 ? -5.518 -14.891 11.472 1.00 45.66 255 PHE A N 1
ATOM 2089 C CA . PHE A 1 255 ? -5.190 -14.114 12.676 1.00 45.66 255 PHE A CA 1
ATOM 2090 C C . PHE A 1 255 ? -6.328 -14.082 13.708 1.00 45.66 255 PHE A C 1
ATOM 2092 O O . PHE A 1 255 ? -6.047 -14.165 14.893 1.00 45.66 255 PHE A O 1
ATOM 2099 N N . LEU A 1 256 ? -7.589 -13.976 13.278 1.00 45.94 256 LEU A N 1
ATOM 2100 C CA . LEU A 1 256 ? -8.760 -13.906 14.158 1.00 45.94 256 LEU A CA 1
ATOM 2101 C C . LEU A 1 256 ? -9.266 -15.289 14.590 1.00 45.94 256 LEU A C 1
ATOM 2103 O O . LEU A 1 256 ? -9.938 -15.380 15.612 1.00 45.94 256 LEU A O 1
ATOM 2107 N N . GLU A 1 257 ? -8.937 -16.366 13.866 1.00 55.72 257 GLU A N 1
ATOM 2108 C CA . GLU A 1 257 ? -9.297 -17.733 14.285 1.00 55.72 257 GLU A CA 1
ATOM 2109 C C . GLU A 1 257 ? -8.638 -18.121 15.607 1.00 55.72 257 GLU A C 1
ATOM 2111 O O . GLU A 1 257 ? -9.240 -18.828 16.406 1.00 55.72 257 GLU A O 1
ATOM 2116 N N . LYS A 1 258 ? -7.426 -17.616 15.867 1.00 51.09 258 LYS A N 1
ATOM 2117 C CA . LYS A 1 258 ? -6.667 -17.933 17.083 1.00 51.09 258 LYS A CA 1
ATOM 2118 C C . LYS A 1 258 ? -7.219 -17.270 18.355 1.00 51.09 258 LYS A C 1
ATOM 2120 O O . LYS A 1 258 ? -6.827 -17.661 19.449 1.00 51.09 258 LYS A O 1
ATOM 2125 N N . TYR A 1 259 ? -8.087 -16.266 18.218 1.00 50.78 259 TYR A N 1
ATOM 2126 C CA . TYR A 1 259 ? -8.633 -15.482 19.335 1.00 50.78 259 TYR A CA 1
ATOM 2127 C C . TYR A 1 259 ? -10.165 -15.596 19.452 1.00 50.78 259 TYR A C 1
ATOM 2129 O O . TYR A 1 259 ? -10.798 -14.749 20.086 1.00 50.78 259 TYR A O 1
ATOM 2137 N N . LYS A 1 260 ? -10.762 -16.615 18.819 1.00 49.94 260 LYS A N 1
ATOM 2138 C CA . LYS A 1 260 ? -12.120 -17.079 19.132 1.00 49.94 260 LYS A CA 1
ATOM 2139 C C . LYS A 1 260 ? -12.088 -18.012 20.333 1.00 49.94 260 LYS A C 1
ATOM 2141 O O . LYS A 1 260 ? -13.055 -17.917 21.119 1.00 49.94 260 LYS A O 1
#

InterPro domains:
  IPR008710 Nicastrin [PTHR21092] (13-247)

pLDDT: mean 77.04, std 15.68, range [26.09, 95.19]

Sequence (260 aa):
EDFIGASISSNCSIRKNTYGIDFRGTFIDKPIFLLTNQTMVDEFRKLSRLYNHKQAFKGRYINAHMKSYAYGSKNAQVCNRRSKSNYFGEAYFKHYSIKCRSPMINIVWSIFNTISIKKTRPARSVIVLYTKFDFYSVFQPTHAGAQSTAFSVVTLLGLAWLLGRINLSRLLVTNDNNKDL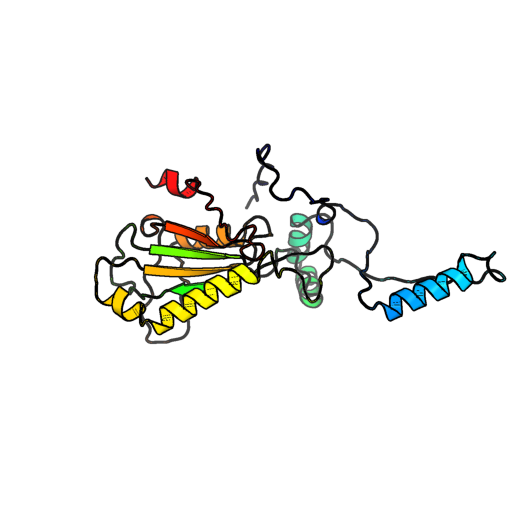VLLFMNGQNWNYYGTYELSQM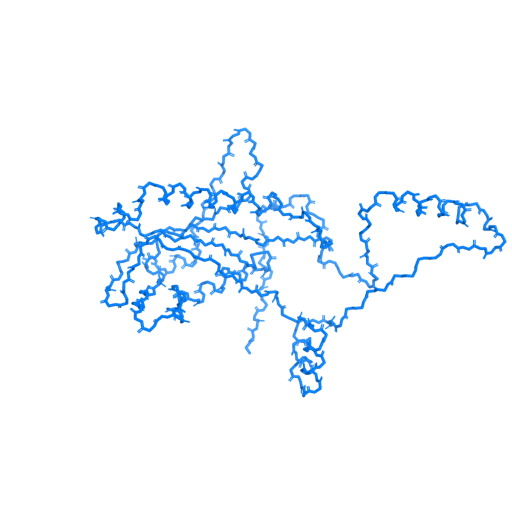ILEKRFPYRIQKSTNQNNLHPIEPEHVDIIVNIDQLGIIQNNTFILYDNIHPFLEKYK

Radius of gyration: 24.92 Å; chains: 1; bounding box: 56×42×79 Å